Protein AF-A0A834FAN6-F1 (afdb_monomer)

Radius of gyration: 40.14 Å; Cα contacts (8 Å, |Δi|>4): 317; chains: 1; bounding box: 90×110×76 Å

Foldseek 3Di:
DQDPPKDFDDPVLLVQLQVFDQQHAQADDLPTGHGDDPLLSLFFFTWIADHHPFHPDAGWDQDPRTIFHGDNDRVPDPRGDDFQPQSDDQWTHDSSGTDHPCVRQPPVVLQVQQVVQFDQDNVSATDGHPQADDRRSPHGPDPPPVCPPCNVCVVVVVVVVVVVVVVVVVVVVVVVVVPDDDDDDDDDDDDDDDDDDDDDDDDDDDDDDDDDDDDDDDDDDDDDDDDDDDDDDDDDDDDDDDPVVVVVVPDDDDDDDD

Structure (mmCIF, N/CA/C/O backbone):
data_AF-A0A834FAN6-F1
#
_entry.id   AF-A0A834FAN6-F1
#
loop_
_atom_site.group_PDB
_atom_site.id
_atom_site.type_symbol
_atom_site.label_atom_id
_atom_site.label_alt_id
_atom_site.label_comp_id
_atom_site.label_asym_id
_atom_site.label_entity_id
_atom_site.label_seq_id
_atom_site.pdbx_PDB_ins_code
_atom_site.Cartn_x
_atom_site.Cartn_y
_atom_site.Cartn_z
_atom_site.occupancy
_atom_site.B_iso_or_equiv
_atom_site.auth_seq_id
_atom_site.auth_comp_id
_atom_site.auth_asym_id
_atom_site.auth_atom_id
_atom_site.pdbx_PDB_model_num
ATOM 1 N N . MET A 1 1 ? 6.195 10.658 -3.624 1.00 91.69 1 MET A N 1
ATOM 2 C CA . MET A 1 1 ? 7.438 10.278 -4.333 1.00 91.69 1 MET A CA 1
ATOM 3 C C . MET A 1 1 ? 7.809 11.227 -5.474 1.00 91.69 1 MET A C 1
ATOM 5 O O . MET A 1 1 ? 8.887 11.802 -5.415 1.00 91.69 1 MET A O 1
ATOM 9 N N . PHE A 1 2 ? 6.947 11.443 -6.475 1.00 95.69 2 PHE A N 1
ATOM 10 C CA . PHE A 1 2 ? 7.257 12.251 -7.674 1.00 95.69 2 PHE A CA 1
ATOM 11 C C . PHE A 1 2 ? 6.602 13.649 -7.709 1.00 95.69 2 PHE A C 1
ATOM 13 O O . PHE A 1 2 ? 6.472 14.237 -8.774 1.00 95.69 2 PHE A O 1
ATOM 20 N N . GLY A 1 3 ? 6.186 14.205 -6.568 1.00 95.25 3 GLY A N 1
ATOM 21 C CA . GLY A 1 3 ? 5.538 15.523 -6.522 1.00 95.25 3 GLY A CA 1
ATOM 22 C C . GLY A 1 3 ? 4.088 15.537 -7.025 1.00 95.25 3 GLY A C 1
ATOM 23 O O . GLY A 1 3 ? 3.472 14.488 -7.216 1.00 95.25 3 GLY A O 1
ATOM 24 N N . GLY A 1 4 ? 3.532 16.744 -7.171 1.00 97.19 4 GLY A N 1
ATOM 25 C CA . GLY A 1 4 ? 2.152 16.952 -7.618 1.00 97.19 4 GLY A CA 1
ATOM 26 C C . GLY A 1 4 ? 1.924 16.472 -9.055 1.00 97.19 4 GLY A C 1
ATOM 27 O O . GLY A 1 4 ? 2.818 16.562 -9.891 1.00 97.19 4 GLY A O 1
ATOM 28 N N . GLY A 1 5 ? 0.732 15.938 -9.337 1.00 95.25 5 GLY A N 1
ATOM 29 C CA . GLY A 1 5 ? 0.375 15.393 -10.655 1.00 95.25 5 GLY A CA 1
ATOM 30 C C . GLY A 1 5 ? 0.922 13.989 -10.948 1.00 95.25 5 GLY A C 1
ATOM 31 O O . GLY A 1 5 ? 0.697 13.465 -12.037 1.00 95.25 5 GLY A O 1
ATOM 32 N N . ALA A 1 6 ? 1.633 13.371 -10.001 1.00 96.00 6 ALA A N 1
ATOM 33 C CA . ALA A 1 6 ? 1.971 11.956 -10.071 1.00 96.00 6 ALA A CA 1
ATOM 34 C C . ALA A 1 6 ? 0.754 11.096 -9.706 1.00 96.00 6 ALA A C 1
ATOM 36 O O . ALA A 1 6 ? 0.041 11.400 -8.749 1.00 96.00 6 ALA A O 1
ATOM 37 N N . LYS A 1 7 ? 0.559 9.998 -10.433 1.00 96.38 7 LYS A N 1
ATOM 38 C CA . LYS A 1 7 ? -0.469 8.987 -10.160 1.00 96.38 7 LYS A CA 1
ATOM 39 C C . LYS A 1 7 ? 0.140 7.588 -10.165 1.00 96.38 7 LYS A C 1
ATOM 41 O O . LYS A 1 7 ? 1.281 7.403 -10.595 1.00 96.38 7 LYS A O 1
ATOM 46 N N . GLU A 1 8 ? -0.619 6.626 -9.653 1.00 96.44 8 GLU A N 1
ATOM 47 C CA . GLU A 1 8 ? -0.294 5.206 -9.779 1.00 96.44 8 GLU A CA 1
ATOM 48 C C . GLU A 1 8 ? -0.079 4.856 -11.257 1.00 96.44 8 GLU A C 1
ATOM 50 O O . GLU A 1 8 ? -0.826 5.318 -12.122 1.00 96.44 8 GLU A O 1
ATOM 55 N N . ALA A 1 9 ? 0.971 4.089 -11.552 1.00 96.69 9 ALA A N 1
ATOM 56 C CA . ALA A 1 9 ? 1.197 3.596 -12.904 1.00 96.69 9 ALA A CA 1
ATOM 57 C C . ALA A 1 9 ? 0.204 2.479 -13.263 1.00 96.69 9 ALA A C 1
ATOM 59 O O . ALA A 1 9 ? -0.442 1.889 -12.399 1.00 96.69 9 ALA A O 1
ATOM 60 N N . ALA A 1 10 ? 0.133 2.131 -14.548 1.00 96.56 10 ALA A N 1
ATOM 61 C CA . ALA A 1 10 ? -0.649 0.985 -14.997 1.00 96.56 10 ALA A CA 1
ATOM 62 C C . ALA A 1 10 ? -0.278 -0.299 -14.229 1.00 96.56 10 ALA A C 1
ATOM 64 O O . ALA A 1 10 ? 0.901 -0.572 -13.986 1.00 96.56 10 ALA A O 1
ATOM 65 N N . SER A 1 11 ? -1.272 -1.141 -13.925 1.00 95.19 11 SER A N 1
ATOM 66 C CA . SER A 1 11 ? -1.074 -2.381 -13.157 1.00 95.19 11 SER A CA 1
ATOM 67 C C . SER A 1 11 ? -0.028 -3.318 -13.778 1.00 95.19 11 SER A C 1
ATOM 69 O O . SER A 1 11 ? 0.640 -4.063 -13.066 1.00 95.19 11 SER A O 1
ATOM 71 N N . SER A 1 12 ? 0.186 -3.241 -15.098 1.00 96.62 12 SER A N 1
ATOM 72 C CA . SER A 1 12 ? 1.230 -3.990 -15.805 1.00 96.62 12 SER A CA 1
ATOM 73 C C . SER A 1 12 ? 2.648 -3.681 -15.318 1.00 96.62 12 SER A C 1
ATOM 75 O O . SER A 1 12 ? 3.507 -4.557 -15.398 1.00 96.62 12 SER A O 1
ATOM 77 N N . CYS A 1 13 ? 2.903 -2.479 -14.790 1.00 98.06 13 CYS A N 1
ATOM 78 C CA . CYS A 1 13 ? 4.199 -2.106 -14.223 1.00 98.06 13 CYS A CA 1
ATOM 79 C C . CYS A 1 13 ? 4.577 -2.982 -13.028 1.00 98.06 13 CYS A C 1
ATOM 81 O O . CYS A 1 13 ? 5.737 -3.354 -12.870 1.00 98.06 13 CYS A O 1
ATOM 83 N N . TYR A 1 14 ? 3.596 -3.391 -12.227 1.00 98.25 14 TYR A N 1
ATOM 84 C CA . TYR A 1 14 ? 3.844 -4.218 -11.053 1.00 98.25 14 TYR A CA 1
ATOM 85 C C . TYR A 1 14 ? 4.336 -5.625 -11.410 1.00 98.25 14 TYR A C 1
ATOM 87 O O . TYR A 1 14 ? 4.983 -6.257 -10.582 1.00 98.25 14 TYR A O 1
ATOM 95 N N . ASN A 1 15 ? 4.167 -6.099 -12.651 1.00 98.00 15 ASN A N 1
ATOM 96 C CA . ASN A 1 15 ? 4.753 -7.374 -13.084 1.00 98.00 15 ASN A CA 1
ATOM 97 C C . ASN A 1 15 ? 6.288 -7.387 -12.984 1.00 98.00 15 ASN A C 1
ATOM 99 O O . ASN A 1 15 ? 6.876 -8.453 -12.791 1.00 98.00 15 ASN A O 1
ATOM 103 N N . PHE A 1 16 ? 6.951 -6.226 -13.047 1.00 98.06 16 PHE A N 1
ATOM 104 C CA . PHE A 1 16 ? 8.397 -6.130 -12.824 1.00 98.06 16 PHE A CA 1
ATOM 105 C C . PHE A 1 16 ? 8.810 -6.539 -11.405 1.00 98.06 16 PHE A C 1
ATOM 107 O O . PHE A 1 16 ? 9.948 -6.954 -11.204 1.00 98.06 16 PHE A O 1
ATOM 114 N N . ASN A 1 17 ? 7.894 -6.533 -10.433 1.00 98.50 17 ASN A N 1
ATOM 115 C CA . ASN A 1 17 ? 8.184 -6.988 -9.076 1.00 98.50 17 ASN A CA 1
ATOM 116 C C . ASN A 1 17 ? 8.509 -8.490 -8.973 1.00 98.50 17 ASN A C 1
ATOM 118 O O . ASN A 1 17 ? 9.094 -8.926 -7.981 1.00 98.50 17 ASN A O 1
ATOM 122 N N . THR A 1 18 ? 8.211 -9.277 -10.010 1.00 98.38 18 THR A N 1
ATOM 123 C CA . THR A 1 18 ? 8.621 -10.690 -10.115 1.00 98.38 18 THR A CA 1
ATOM 124 C C . THR A 1 18 ? 10.090 -10.874 -10.511 1.00 98.38 18 THR A C 1
ATOM 126 O O . THR A 1 18 ? 10.598 -11.991 -10.457 1.00 98.38 18 THR A O 1
ATOM 129 N N . LYS A 1 19 ? 10.796 -9.803 -10.911 1.00 97.12 19 LYS A N 1
ATOM 130 C CA . LYS A 1 19 ? 12.176 -9.890 -11.415 1.00 97.12 19 LYS A CA 1
ATOM 131 C C . LYS A 1 19 ? 13.206 -10.138 -10.319 1.00 97.12 19 LYS A C 1
ATOM 133 O O . LYS A 1 19 ? 14.156 -10.871 -10.564 1.00 97.12 19 LYS A O 1
ATOM 138 N N . GLY A 1 20 ? 13.017 -9.559 -9.131 1.00 96.50 20 GLY A N 1
ATOM 139 C CA . GLY A 1 20 ? 13.997 -9.663 -8.049 1.00 96.50 20 GLY A CA 1
ATOM 140 C C . GLY A 1 20 ? 15.260 -8.859 -8.349 1.00 96.50 20 GLY A C 1
ATOM 141 O O . GLY A 1 20 ? 16.367 -9.366 -8.209 1.00 96.50 20 GLY A O 1
ATOM 142 N N . ASP A 1 21 ? 15.088 -7.610 -8.776 1.00 95.25 21 ASP A N 1
ATOM 143 C CA . ASP A 1 21 ? 16.175 -6.681 -9.102 1.00 95.25 21 ASP A CA 1
ATOM 144 C C . ASP A 1 21 ? 15.909 -5.312 -8.459 1.00 95.25 21 ASP A C 1
ATOM 146 O O . ASP A 1 21 ? 14.811 -5.076 -7.967 1.00 95.25 21 ASP A O 1
ATOM 150 N N . TYR A 1 22 ? 16.861 -4.379 -8.469 1.00 93.88 22 TYR A N 1
ATOM 151 C CA . TYR A 1 22 ? 16.800 -3.104 -7.738 1.00 93.88 22 TYR A CA 1
ATOM 152 C C . TYR A 1 22 ? 15.567 -2.232 -8.035 1.00 93.88 22 TYR A C 1
ATOM 154 O O . TYR A 1 22 ? 15.190 -1.375 -7.224 1.00 93.88 22 TYR A O 1
ATOM 162 N N . TYR A 1 23 ? 14.927 -2.460 -9.181 1.00 94.69 23 TYR A N 1
ATOM 163 C CA . TYR A 1 23 ? 13.728 -1.770 -9.638 1.00 94.69 23 TYR A CA 1
ATOM 164 C C . TYR A 1 23 ? 12.435 -2.576 -9.499 1.00 94.69 23 TYR A C 1
ATOM 166 O O . TYR A 1 23 ? 11.389 -2.025 -9.824 1.00 94.69 23 TYR A O 1
ATOM 174 N N . GLY A 1 24 ? 12.473 -3.827 -9.031 1.00 97.31 24 GLY A N 1
ATOM 175 C CA . GLY A 1 24 ? 11.295 -4.686 -8.884 1.00 97.31 24 GLY A CA 1
ATOM 176 C C . GLY A 1 24 ? 11.540 -5.879 -7.956 1.00 97.31 24 GLY A C 1
ATOM 177 O O . GLY A 1 24 ? 12.221 -6.835 -8.328 1.00 97.31 24 GLY A O 1
ATOM 178 N N . PHE A 1 25 ? 10.972 -5.830 -6.750 1.00 97.94 25 PHE A N 1
ATOM 179 C CA . PHE A 1 25 ? 11.116 -6.846 -5.701 1.00 97.94 25 PHE A CA 1
ATOM 180 C C . PHE A 1 25 ? 10.046 -6.686 -4.609 1.00 97.94 25 PHE A C 1
ATOM 182 O O . PHE A 1 25 ? 9.419 -5.632 -4.519 1.00 97.94 25 PHE A O 1
ATOM 189 N N . CYS A 1 26 ? 9.886 -7.702 -3.752 1.00 97.75 26 CYS A N 1
ATOM 190 C CA . CYS A 1 26 ? 9.044 -7.633 -2.546 1.00 97.75 26 CYS A CA 1
ATOM 191 C C . CYS A 1 26 ? 9.856 -7.461 -1.267 1.00 97.75 26 CYS A C 1
ATOM 193 O O . CYS A 1 26 ? 9.439 -6.764 -0.358 1.00 97.75 26 CYS A O 1
ATOM 195 N N . LYS A 1 27 ? 11.013 -8.118 -1.153 1.00 95.88 27 LYS A N 1
ATOM 196 C CA . LYS A 1 27 ? 11.852 -8.012 0.048 1.00 95.88 27 LYS A CA 1
ATOM 197 C C . LYS A 1 27 ? 13.282 -7.726 -0.364 1.00 95.88 27 LYS A C 1
ATOM 199 O O . LYS A 1 27 ? 13.750 -8.237 -1.377 1.00 95.88 27 LYS A O 1
ATOM 204 N N . ARG A 1 28 ? 13.989 -6.925 0.425 1.00 94.56 28 ARG A N 1
ATOM 205 C CA . ARG A 1 28 ? 15.389 -6.591 0.174 1.00 94.56 28 ARG A CA 1
ATOM 206 C C . ARG A 1 28 ? 16.215 -6.806 1.426 1.00 94.56 28 ARG A C 1
ATOM 208 O O . ARG A 1 28 ? 15.860 -6.335 2.502 1.00 94.56 28 ARG A O 1
ATOM 215 N N . THR A 1 29 ? 17.318 -7.521 1.267 1.00 92.94 29 THR A N 1
ATOM 216 C CA . THR A 1 29 ? 18.361 -7.657 2.286 1.00 92.94 29 THR A CA 1
ATOM 217 C C . THR A 1 29 ? 19.531 -6.736 1.936 1.00 92.94 29 THR A C 1
ATOM 219 O O . THR A 1 29 ? 19.511 -6.039 0.920 1.00 92.94 29 THR A O 1
ATOM 222 N N . SER A 1 30 ? 20.589 -6.742 2.746 1.00 93.00 30 SER A N 1
ATOM 223 C CA . SER A 1 30 ? 21.816 -6.000 2.434 1.00 93.00 30 SER A CA 1
ATOM 224 C C . SER A 1 30 ? 22.473 -6.421 1.112 1.00 93.00 30 SER A C 1
ATOM 226 O O . SER A 1 30 ? 23.201 -5.626 0.524 1.00 93.00 30 SER A O 1
ATOM 228 N N . THR A 1 31 ? 22.224 -7.646 0.640 1.00 92.19 31 THR A N 1
ATOM 229 C CA . THR A 1 31 ? 22.924 -8.250 -0.505 1.00 92.19 31 THR A CA 1
ATOM 230 C C . THR A 1 31 ? 22.004 -8.737 -1.619 1.00 92.19 31 THR A C 1
ATOM 232 O O . THR A 1 31 ? 22.496 -9.153 -2.665 1.00 92.19 31 THR A O 1
ATOM 235 N N . SER A 1 32 ? 20.685 -8.755 -1.421 1.00 95.50 32 SER A N 1
ATOM 236 C CA . SER A 1 32 ? 19.781 -9.423 -2.360 1.00 95.50 32 SER A CA 1
ATOM 237 C C . SER A 1 32 ? 18.423 -8.748 -2.475 1.00 95.50 32 SER A C 1
ATOM 239 O O . SER A 1 32 ? 17.878 -8.220 -1.503 1.00 95.50 32 SER A O 1
ATOM 241 N N . TYR A 1 33 ? 17.859 -8.849 -3.676 1.00 97.19 33 TYR A N 1
ATOM 242 C CA . TYR A 1 33 ? 16.483 -8.494 -3.996 1.00 97.19 33 TYR A CA 1
ATOM 243 C C . TYR A 1 33 ? 15.683 -9.784 -4.158 1.00 97.19 33 TYR A C 1
ATOM 245 O O . TYR A 1 33 ? 16.015 -10.644 -4.968 1.00 97.19 33 TYR A O 1
ATOM 253 N N . ILE A 1 34 ? 14.649 -9.947 -3.343 1.00 97.75 34 ILE A N 1
ATOM 254 C CA . ILE A 1 34 ? 13.798 -11.132 -3.337 1.00 97.75 34 ILE A CA 1
ATOM 255 C C . ILE A 1 34 ? 12.568 -10.817 -4.196 1.00 97.75 34 ILE A C 1
ATOM 257 O O . ILE A 1 34 ? 11.820 -9.891 -3.850 1.00 97.75 34 ILE A O 1
ATOM 261 N N . PRO A 1 35 ? 12.344 -11.556 -5.297 1.00 98.44 35 PRO A N 1
ATOM 262 C CA . PRO A 1 35 ? 11.202 -11.332 -6.171 1.00 98.44 35 PRO A CA 1
ATOM 263 C C . PRO A 1 35 ? 9.884 -11.583 -5.437 1.00 98.44 35 PRO A C 1
ATOM 265 O O . PRO A 1 35 ? 9.805 -12.396 -4.512 1.00 98.44 35 PRO A O 1
ATOM 268 N N . CYS A 1 36 ? 8.840 -10.888 -5.871 1.00 98.62 36 CYS A N 1
ATOM 269 C CA . CYS A 1 36 ? 7.481 -11.160 -5.428 1.00 98.62 36 CYS A CA 1
ATOM 270 C C . CYS A 1 36 ? 6.962 -12.481 -5.997 1.00 98.62 36 CYS A C 1
ATOM 272 O O . CYS A 1 36 ? 7.301 -12.864 -7.118 1.00 98.62 36 CYS A O 1
ATOM 274 N N . GLN A 1 37 ? 6.065 -13.132 -5.254 1.00 98.19 37 GLN A N 1
ATOM 275 C CA . GLN A 1 37 ? 5.144 -14.095 -5.854 1.00 98.19 37 GLN A CA 1
ATOM 276 C C . GLN A 1 37 ? 4.094 -13.347 -6.679 1.00 98.19 37 GLN A C 1
ATOM 278 O O . GLN A 1 37 ? 3.850 -12.161 -6.458 1.00 98.19 37 GLN A O 1
ATOM 283 N N . GLN A 1 38 ? 3.433 -14.046 -7.602 1.00 97.75 38 GLN A N 1
ATOM 284 C CA . GLN A 1 38 ? 2.475 -13.418 -8.517 1.00 97.75 38 GLN A CA 1
ATOM 285 C C . GLN A 1 38 ? 1.330 -12.693 -7.788 1.00 97.75 38 GLN A C 1
ATOM 287 O O . GLN A 1 38 ? 0.909 -11.624 -8.214 1.00 97.75 38 GLN A O 1
ATOM 292 N N . GLN A 1 39 ? 0.851 -13.244 -6.674 1.00 97.44 39 GLN A N 1
ATOM 293 C CA . GLN A 1 39 ? -0.203 -12.637 -5.851 1.00 97.44 39 GLN A CA 1
ATOM 294 C C . GLN A 1 39 ? 0.254 -11.389 -5.072 1.00 97.44 39 GLN A C 1
ATOM 296 O O . GLN A 1 39 ? -0.579 -10.588 -4.664 1.00 97.44 39 GLN A O 1
ATOM 301 N N . ASP A 1 40 ? 1.565 -11.202 -4.896 1.00 98.44 40 ASP A N 1
ATOM 302 C CA . ASP A 1 40 ? 2.154 -10.151 -4.057 1.00 98.44 40 ASP A CA 1
ATOM 303 C C . ASP A 1 40 ? 2.706 -8.977 -4.877 1.00 98.44 40 ASP A C 1
ATOM 305 O O . ASP A 1 40 ? 3.234 -8.020 -4.313 1.00 98.44 40 ASP A O 1
ATOM 309 N N . ILE A 1 41 ? 2.595 -9.017 -6.211 1.00 98.44 41 ILE A N 1
ATOM 310 C CA . ILE A 1 41 ? 3.220 -8.023 -7.097 1.00 98.44 41 ILE A CA 1
ATOM 311 C C . ILE A 1 41 ? 2.776 -6.587 -6.805 1.00 98.44 41 ILE A C 1
ATOM 313 O O . ILE A 1 41 ? 3.556 -5.665 -7.019 1.00 98.44 41 ILE A O 1
ATOM 317 N N . LEU A 1 42 ? 1.566 -6.391 -6.276 1.00 98.25 42 LEU A N 1
ATOM 318 C CA . LEU A 1 42 ? 1.031 -5.078 -5.900 1.00 98.25 42 LEU A CA 1
ATOM 319 C C . LEU A 1 42 ? 1.566 -4.562 -4.553 1.00 98.25 42 LEU A C 1
ATOM 321 O O . LEU A 1 42 ? 1.273 -3.432 -4.187 1.00 98.25 42 LEU A O 1
ATOM 325 N N . CYS A 1 43 ? 2.357 -5.357 -3.828 1.00 98.38 43 CYS A N 1
ATOM 326 C CA . CYS A 1 43 ? 2.945 -5.016 -2.527 1.00 98.38 43 CYS A CA 1
ATOM 327 C C . CYS A 1 43 ? 4.480 -4.899 -2.553 1.00 98.38 43 CYS A C 1
ATOM 329 O O . CYS A 1 43 ? 5.116 -4.758 -1.503 1.00 98.38 43 CYS A O 1
ATOM 331 N N . GLY A 1 44 ? 5.076 -4.971 -3.749 1.00 97.75 44 GLY A N 1
ATOM 332 C CA . GLY A 1 44 ? 6.509 -4.802 -3.981 1.00 97.75 44 GLY A CA 1
ATOM 333 C C . GLY A 1 44 ? 6.919 -3.342 -4.193 1.00 97.75 44 GLY A C 1
ATOM 334 O O . GLY A 1 44 ? 6.539 -2.453 -3.429 1.00 97.75 44 GLY A O 1
ATOM 335 N N . LYS A 1 45 ? 7.701 -3.069 -5.245 1.00 97.50 45 LYS A N 1
ATOM 336 C CA . LYS A 1 45 ? 8.044 -1.701 -5.657 1.00 97.50 45 LYS A CA 1
ATOM 337 C C . LYS A 1 45 ? 6.828 -0.949 -6.169 1.00 97.50 45 LYS A C 1
ATOM 339 O O . LYS A 1 45 ? 6.001 -1.497 -6.899 1.00 97.50 45 LYS A O 1
ATOM 344 N N . LEU A 1 46 ? 6.773 0.323 -5.787 1.00 97.56 46 LEU A N 1
ATOM 345 C CA . LEU A 1 46 ? 5.776 1.278 -6.232 1.00 97.56 46 LEU A CA 1
ATOM 346 C C . LEU A 1 46 ? 6.198 1.881 -7.576 1.00 97.56 46 LEU A C 1
ATOM 348 O O . LEU A 1 46 ? 7.321 2.376 -7.722 1.00 97.56 46 LEU A O 1
ATOM 352 N N . TYR A 1 47 ? 5.264 1.896 -8.524 1.00 97.75 47 TYR A N 1
ATOM 353 C CA . TYR A 1 47 ? 5.436 2.538 -9.822 1.00 97.75 47 TYR A CA 1
ATOM 354 C C . TYR A 1 47 ? 4.475 3.712 -9.963 1.00 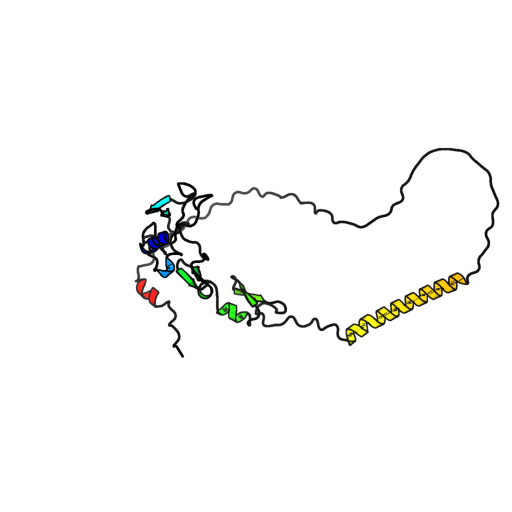97.75 47 TYR A C 1
ATOM 356 O O . TYR A 1 47 ? 3.319 3.653 -9.544 1.00 97.75 47 TYR A O 1
ATOM 364 N N . CYS A 1 48 ? 4.954 4.788 -10.572 1.00 96.31 48 CYS A N 1
ATOM 365 C CA . CYS A 1 48 ? 4.161 5.979 -10.831 1.00 96.31 48 CYS A CA 1
ATOM 366 C C . CYS A 1 48 ? 4.282 6.412 -12.291 1.00 96.31 48 CYS A C 1
ATOM 368 O O . CYS A 1 48 ? 5.250 6.094 -12.983 1.00 96.31 48 CYS A O 1
ATOM 370 N N . GLU A 1 49 ? 3.319 7.209 -12.727 1.00 94.69 49 GLU A N 1
ATOM 371 C CA . GLU A 1 49 ? 3.361 7.951 -13.982 1.00 94.69 49 GLU A CA 1
ATOM 372 C C . GLU A 1 49 ? 3.028 9.430 -13.735 1.00 94.69 49 GLU A C 1
ATOM 374 O O . GLU A 1 49 ? 2.472 9.801 -12.696 1.00 94.69 49 GLU A O 1
ATOM 379 N N . GLY A 1 50 ? 3.417 10.297 -14.671 1.00 93.44 50 GLY A N 1
ATOM 380 C CA . GLY A 1 50 ? 3.304 11.746 -14.497 1.00 93.44 50 GLY A CA 1
ATOM 381 C C . GLY A 1 50 ? 4.236 12.311 -13.414 1.00 93.44 50 GLY A C 1
ATOM 382 O O . GLY A 1 50 ? 5.297 11.743 -13.111 1.00 93.44 50 GLY A O 1
ATOM 383 N N . GLY A 1 51 ? 3.839 13.460 -12.861 1.00 94.88 51 GLY A N 1
ATOM 384 C CA . GLY A 1 51 ? 4.597 14.223 -11.866 1.00 94.88 51 GLY A CA 1
ATOM 385 C C . GLY A 1 51 ? 5.943 14.764 -12.362 1.00 94.88 51 GLY A C 1
ATOM 386 O O . GLY A 1 51 ? 6.179 14.927 -13.559 1.00 94.88 51 GLY A O 1
ATOM 387 N N . ASN A 1 52 ? 6.848 15.020 -11.419 1.00 95.38 52 ASN A N 1
ATOM 388 C CA . ASN A 1 52 ? 8.205 15.504 -11.662 1.00 95.38 52 ASN A CA 1
ATOM 389 C C . ASN A 1 52 ? 9.030 14.496 -12.475 1.00 95.38 52 ASN A C 1
ATOM 391 O O . ASN A 1 52 ? 8.884 13.282 -12.312 1.00 95.38 52 ASN A O 1
ATOM 395 N N . ALA A 1 53 ? 9.966 14.987 -13.294 1.00 93.50 53 ALA A N 1
ATOM 396 C CA . ALA A 1 53 ? 10.882 14.135 -14.059 1.00 93.50 53 ALA A CA 1
ATOM 397 C C . ALA A 1 53 ? 11.694 13.188 -13.151 1.00 93.50 53 ALA A C 1
ATOM 399 O O . ALA A 1 53 ? 11.784 11.995 -13.430 1.00 93.50 53 ALA A O 1
ATOM 400 N N . ASN A 1 54 ? 12.196 13.704 -12.025 1.00 95.19 54 ASN A N 1
ATOM 401 C CA . ASN A 1 54 ? 12.945 12.957 -11.012 1.00 95.19 54 ASN A CA 1
ATOM 402 C C . ASN A 1 54 ? 12.134 12.813 -9.712 1.00 95.19 54 ASN A C 1
ATOM 404 O O . ASN A 1 54 ? 11.308 13.681 -9.414 1.00 95.19 54 ASN A O 1
ATOM 408 N N . PRO A 1 55 ? 12.349 11.745 -8.919 1.00 95.38 55 PRO A N 1
ATOM 409 C CA . PRO A 1 55 ? 11.700 11.611 -7.622 1.00 95.38 55 PRO A CA 1
ATOM 410 C C . PRO A 1 55 ? 12.266 12.632 -6.625 1.00 95.38 55 PRO A C 1
ATOM 412 O O . PRO A 1 55 ? 13.444 12.978 -6.672 1.00 95.38 55 PRO A O 1
ATOM 415 N N . ASN A 1 56 ? 11.441 13.067 -5.673 1.00 95.12 56 ASN A N 1
ATOM 416 C CA . ASN A 1 56 ? 11.865 13.975 -4.600 1.00 95.12 56 ASN A CA 1
ATOM 417 C C . ASN A 1 56 ? 12.844 13.301 -3.619 1.00 95.12 56 ASN A C 1
ATOM 419 O O . ASN A 1 56 ? 13.570 13.978 -2.899 1.00 95.12 56 ASN A O 1
ATOM 423 N N . TYR A 1 57 ? 12.833 11.967 -3.566 1.00 92.50 57 TYR A N 1
ATOM 424 C CA . TYR A 1 57 ? 13.706 11.143 -2.736 1.00 92.50 57 TYR A CA 1
ATOM 425 C C . TYR A 1 57 ? 14.047 9.822 -3.442 1.00 92.50 57 TYR A C 1
ATOM 427 O O . TYR A 1 57 ? 13.209 9.223 -4.123 1.00 92.50 57 TYR A O 1
ATOM 435 N N . GLY A 1 58 ? 15.286 9.362 -3.259 1.00 93.69 58 GLY A N 1
ATOM 436 C CA . GLY A 1 58 ? 15.858 8.237 -4.004 1.00 93.69 58 GLY A CA 1
ATOM 437 C C . GLY A 1 58 ? 16.340 8.639 -5.403 1.00 93.69 58 GLY A C 1
ATOM 438 O O . GLY A 1 58 ? 16.534 9.818 -5.692 1.00 93.69 58 GLY A O 1
ATOM 439 N N . ARG A 1 59 ? 16.595 7.652 -6.263 1.00 95.56 59 ARG A N 1
ATOM 440 C CA . ARG A 1 59 ? 17.095 7.830 -7.636 1.00 95.56 59 ARG A CA 1
ATOM 441 C C . ARG A 1 59 ? 16.064 7.331 -8.635 1.00 95.56 59 ARG A C 1
ATOM 443 O O . ARG A 1 59 ? 15.442 6.298 -8.404 1.00 95.56 59 ARG A O 1
ATOM 450 N N . LEU A 1 60 ? 15.898 8.051 -9.742 1.00 96.25 60 LEU A N 1
ATOM 451 C CA . LEU A 1 60 ? 14.983 7.649 -10.805 1.00 96.25 60 LEU A CA 1
ATOM 452 C C . LEU A 1 60 ? 15.400 6.295 -11.389 1.00 96.25 60 LEU A C 1
ATOM 454 O O . LEU A 1 60 ? 16.563 6.094 -11.737 1.00 96.25 60 LEU A O 1
ATOM 458 N N . VAL A 1 61 ? 14.422 5.413 -11.570 1.00 95.12 61 VAL A N 1
ATOM 459 C CA . VAL A 1 61 ? 14.523 4.276 -12.480 1.00 95.12 61 VAL A CA 1
ATOM 460 C C . VAL A 1 61 ? 13.331 4.316 -13.416 1.00 95.12 61 VAL A C 1
ATOM 462 O O . VAL A 1 61 ? 12.198 4.473 -12.967 1.00 95.12 61 VAL A O 1
ATOM 465 N N . THR A 1 62 ? 13.587 4.173 -14.711 1.00 95.31 62 THR A N 1
ATOM 466 C CA . THR A 1 62 ? 12.535 4.050 -15.721 1.00 95.31 62 THR A CA 1
ATOM 467 C C . THR A 1 62 ? 12.730 2.726 -16.437 1.00 95.31 62 THR A C 1
ATOM 469 O O . THR A 1 62 ? 13.791 2.492 -17.011 1.00 95.31 62 THR A O 1
ATOM 472 N N . VAL A 1 63 ? 11.728 1.851 -16.369 1.00 93.00 63 VAL A N 1
ATOM 473 C CA . VAL A 1 63 ? 11.716 0.566 -17.080 1.00 93.00 63 VAL A CA 1
ATOM 474 C C . VAL A 1 63 ? 10.492 0.558 -17.979 1.00 93.00 63 VAL A C 1
ATOM 476 O O . VAL A 1 63 ? 9.365 0.615 -17.489 1.00 93.00 63 VAL A O 1
ATOM 479 N N . SER A 1 64 ? 10.707 0.529 -19.297 1.00 90.62 64 SER A N 1
ATOM 480 C CA . SER A 1 64 ? 9.653 0.836 -20.272 1.00 90.62 64 SER A CA 1
ATOM 481 C C . SER A 1 64 ? 9.033 2.215 -19.970 1.00 90.62 64 SER A C 1
ATOM 483 O O . SER A 1 64 ? 9.746 3.213 -19.919 1.00 90.62 64 SER A O 1
ATOM 485 N N . ASN A 1 65 ? 7.729 2.279 -19.713 1.00 89.12 65 ASN A N 1
ATOM 486 C CA . ASN A 1 65 ? 6.974 3.468 -19.323 1.00 89.12 65 ASN A CA 1
ATOM 487 C C . ASN A 1 65 ? 6.732 3.582 -17.801 1.00 89.12 65 ASN A C 1
ATOM 489 O O . ASN A 1 65 ? 5.999 4.467 -17.364 1.00 89.12 65 ASN A O 1
ATOM 493 N N . CYS A 1 66 ? 7.330 2.709 -16.987 1.00 94.62 66 CYS A N 1
ATOM 494 C CA . CYS A 1 66 ? 7.104 2.639 -15.544 1.00 94.62 66 CYS A CA 1
ATOM 495 C C . CYS A 1 66 ? 8.211 3.375 -14.780 1.00 94.62 66 CYS A C 1
ATOM 497 O O . CYS A 1 66 ? 9.377 2.968 -14.830 1.00 94.62 66 CYS A O 1
ATOM 499 N N . LYS A 1 67 ? 7.860 4.435 -14.038 1.00 96.06 67 LYS A N 1
ATOM 500 C CA . LYS A 1 67 ? 8.814 5.164 -13.187 1.00 96.06 67 LYS A CA 1
ATOM 501 C C . LYS A 1 67 ? 8.790 4.607 -11.769 1.00 96.06 67 LYS A C 1
ATOM 503 O O . LYS A 1 67 ? 7.732 4.532 -11.152 1.00 96.06 67 LYS A O 1
ATOM 508 N N . ALA A 1 68 ? 9.958 4.292 -11.228 1.00 96.81 68 ALA A N 1
ATOM 509 C CA . ALA A 1 68 ? 10.157 3.875 -9.844 1.00 96.81 68 ALA A CA 1
ATOM 510 C C . ALA A 1 68 ? 11.296 4.671 -9.193 1.00 96.81 68 ALA A C 1
ATOM 512 O O . ALA A 1 68 ? 12.046 5.391 -9.861 1.00 96.81 68 ALA A O 1
ATOM 513 N N . SER A 1 69 ? 11.421 4.537 -7.873 1.00 95.69 69 SER A N 1
ATOM 514 C CA . SER A 1 69 ? 12.543 5.083 -7.109 1.00 95.69 69 SER A CA 1
ATOM 515 C C . SER A 1 69 ? 13.424 3.963 -6.557 1.00 95.69 69 SER A C 1
ATOM 517 O O . SER A 1 69 ? 12.946 2.963 -6.008 1.00 95.69 69 SER A O 1
ATOM 519 N N . PHE A 1 70 ? 14.732 4.142 -6.702 1.00 93.25 70 PHE A N 1
ATOM 520 C CA . PHE A 1 70 ? 15.758 3.276 -6.145 1.00 93.25 70 PHE A CA 1
ATOM 521 C C . PHE A 1 70 ? 16.508 3.964 -5.001 1.00 93.25 70 PHE A C 1
ATOM 523 O O . PHE A 1 70 ? 16.895 5.129 -5.096 1.00 93.25 70 PHE A O 1
ATOM 530 N N . PHE A 1 71 ? 16.784 3.205 -3.943 1.00 94.19 71 PHE A N 1
ATOM 531 C CA . PHE A 1 71 ? 17.533 3.660 -2.777 1.00 94.19 71 PHE A CA 1
ATOM 532 C C . PHE A 1 71 ? 18.795 2.820 -2.599 1.00 94.19 71 PHE A C 1
ATOM 534 O O . PHE A 1 71 ? 18.737 1.597 -2.624 1.00 94.19 71 PHE A O 1
ATOM 541 N N . GLY A 1 72 ? 19.949 3.454 -2.392 1.00 90.94 72 GLY A N 1
ATOM 542 C CA . GLY A 1 72 ? 21.187 2.715 -2.112 1.00 90.94 72 GLY A CA 1
ATOM 543 C C . GLY A 1 72 ? 21.142 2.002 -0.757 1.00 90.94 72 GLY A C 1
ATOM 544 O O . GLY A 1 72 ? 21.515 0.837 -0.661 1.00 90.94 72 GLY A O 1
ATOM 545 N N . ASP A 1 73 ? 20.615 2.684 0.261 1.00 92.38 73 ASP A N 1
ATOM 546 C CA . ASP A 1 73 ? 20.432 2.153 1.612 1.00 92.38 73 ASP A CA 1
ATOM 547 C C . ASP A 1 73 ? 19.130 1.344 1.704 1.00 92.38 73 ASP A C 1
ATOM 549 O O . ASP A 1 73 ? 18.032 1.895 1.614 1.00 92.38 73 ASP A O 1
ATOM 553 N N . TYR A 1 74 ? 19.257 0.029 1.887 1.00 88.44 74 TYR A N 1
ATOM 554 C CA . TYR A 1 74 ? 18.121 -0.888 1.989 1.00 88.44 74 TYR A CA 1
ATOM 555 C C . TYR A 1 74 ? 17.277 -0.668 3.255 1.00 88.44 74 TYR A C 1
ATOM 557 O O . TYR A 1 74 ? 16.124 -1.085 3.285 1.00 88.44 74 TYR A O 1
ATOM 565 N N . THR A 1 75 ? 17.816 0.000 4.282 1.00 91.06 75 THR A N 1
ATOM 566 C CA . THR A 1 75 ? 17.082 0.301 5.524 1.00 91.06 75 THR A CA 1
ATOM 567 C C . THR A 1 75 ? 16.199 1.545 5.415 1.00 91.06 75 THR A C 1
ATOM 569 O O . THR A 1 75 ? 15.396 1.814 6.306 1.00 91.06 75 THR A O 1
ATOM 572 N N . LYS A 1 76 ? 16.329 2.305 4.319 1.00 91.56 76 LYS A N 1
ATOM 573 C CA . LYS A 1 76 ? 15.617 3.567 4.065 1.00 91.56 76 LYS A CA 1
ATOM 574 C C . LYS A 1 76 ? 14.989 3.591 2.668 1.00 91.56 76 LYS A C 1
ATOM 576 O O . LYS A 1 76 ? 15.003 4.618 1.992 1.00 91.56 76 LYS A O 1
ATOM 581 N N . ASP A 1 77 ? 14.485 2.446 2.208 1.00 91.81 77 ASP A N 1
ATOM 582 C CA . ASP A 1 77 ? 13.819 2.334 0.908 1.00 91.81 77 ASP A CA 1
ATOM 583 C C . ASP A 1 77 ? 12.341 2.737 1.019 1.00 91.81 77 ASP A C 1
ATOM 585 O O . ASP A 1 77 ? 11.491 1.938 1.409 1.00 91.81 77 ASP A O 1
ATOM 589 N N . TYR A 1 78 ? 12.044 3.985 0.649 1.00 93.44 78 TYR A N 1
ATOM 590 C CA . TYR A 1 78 ? 10.680 4.527 0.558 1.00 93.44 78 TYR A CA 1
ATOM 591 C C . TYR A 1 78 ? 10.062 4.344 -0.842 1.00 93.44 78 TYR A C 1
ATOM 593 O O . TYR A 1 78 ? 9.131 5.054 -1.213 1.00 93.44 78 TYR A O 1
ATOM 601 N N . GLY A 1 79 ? 10.636 3.462 -1.668 1.00 95.31 79 GLY A N 1
ATOM 602 C CA . GLY A 1 79 ? 10.169 3.155 -3.022 1.00 95.31 79 GLY A CA 1
ATOM 603 C C . GLY A 1 79 ? 9.300 1.898 -3.100 1.00 95.31 79 GLY A C 1
ATOM 604 O O . GLY A 1 79 ? 8.999 1.439 -4.203 1.00 95.31 79 GLY A O 1
ATOM 605 N N . GLN A 1 80 ? 8.950 1.305 -1.959 1.00 95.81 80 GLN A N 1
ATOM 606 C CA . GLN A 1 80 ? 8.027 0.174 -1.863 1.00 95.81 80 GLN A CA 1
ATOM 607 C C . GLN A 1 80 ? 6.602 0.657 -1.597 1.00 95.81 80 GLN A C 1
ATOM 609 O O . GLN A 1 80 ? 6.393 1.775 -1.135 1.00 95.81 80 GLN A O 1
ATOM 614 N N . VAL A 1 81 ? 5.628 -0.190 -1.908 1.00 97.56 81 VAL A N 1
ATOM 615 C CA . VAL A 1 81 ? 4.230 0.044 -1.550 1.00 97.56 81 VAL A CA 1
ATOM 616 C C . VAL A 1 81 ? 4.080 0.007 -0.029 1.00 97.56 81 VAL A C 1
ATOM 618 O O . VAL A 1 81 ? 4.604 -0.888 0.638 1.00 97.56 81 VAL A O 1
ATOM 621 N N . ASP A 1 82 ? 3.357 0.983 0.515 1.00 96.44 82 ASP A N 1
ATOM 622 C CA . ASP A 1 82 ? 3.179 1.120 1.957 1.00 96.44 82 ASP A CA 1
ATOM 623 C C . ASP A 1 82 ? 2.297 0.001 2.531 1.00 96.44 82 ASP A C 1
ATOM 625 O O . ASP A 1 82 ? 1.329 -0.459 1.913 1.00 96.44 82 ASP A O 1
ATOM 629 N N . THR A 1 83 ? 2.608 -0.418 3.760 1.00 95.50 83 THR A N 1
ATOM 630 C CA . THR A 1 83 ? 1.774 -1.372 4.506 1.00 95.50 83 THR A CA 1
ATOM 631 C C . THR A 1 83 ? 0.372 -0.794 4.726 1.00 95.50 83 THR A C 1
ATOM 633 O O . THR A 1 83 ? 0.221 0.368 5.088 1.00 95.50 83 THR A O 1
ATOM 636 N N . GLY A 1 84 ? -0.654 -1.616 4.511 1.00 95.62 84 GLY A N 1
ATOM 637 C CA . GLY A 1 84 ? -2.068 -1.242 4.541 1.00 95.62 84 GLY A CA 1
ATOM 638 C C . GLY A 1 84 ? -2.644 -0.802 3.199 1.00 95.62 84 GLY A C 1
ATOM 639 O O . GLY A 1 84 ? -3.862 -0.678 3.082 1.00 95.62 84 GLY A O 1
ATOM 640 N N . THR A 1 85 ? -1.813 -0.633 2.165 1.00 97.56 85 THR A N 1
ATOM 641 C CA . THR A 1 85 ? -2.301 -0.347 0.809 1.00 97.56 85 THR A CA 1
ATOM 642 C C . THR A 1 85 ? -3.182 -1.490 0.313 1.00 97.56 85 THR A C 1
ATOM 644 O O . THR A 1 85 ? -2.814 -2.660 0.419 1.00 97.56 85 THR A O 1
ATOM 647 N N . LYS A 1 86 ? -4.349 -1.163 -0.244 1.00 97.44 86 LYS A N 1
ATOM 648 C CA . LYS A 1 86 ? -5.255 -2.149 -0.838 1.00 97.44 86 LYS A CA 1
ATOM 649 C C . LYS A 1 86 ? -4.587 -2.811 -2.045 1.00 97.44 86 LYS A C 1
ATOM 651 O O . LYS A 1 86 ? -4.254 -2.131 -3.007 1.00 97.44 86 LYS A O 1
ATOM 656 N N . CYS A 1 87 ? -4.465 -4.133 -2.017 1.00 97.62 87 CYS A N 1
ATOM 657 C CA . CYS A 1 87 ? -3.918 -4.930 -3.125 1.00 97.62 87 CYS A CA 1
ATOM 658 C C . CYS A 1 87 ? -4.963 -5.860 -3.761 1.00 97.62 87 CYS A C 1
ATOM 660 O O . CYS A 1 87 ? -4.694 -6.529 -4.752 1.00 97.62 87 CYS A O 1
ATOM 662 N N . GLY A 1 88 ? -6.181 -5.893 -3.219 1.00 96.19 88 GLY A N 1
ATOM 663 C CA . GLY A 1 88 ? -7.298 -6.629 -3.797 1.00 96.19 88 GLY A CA 1
ATOM 664 C C . GLY A 1 88 ? -8.583 -6.429 -3.007 1.00 96.19 88 GLY A C 1
ATOM 665 O O . GLY A 1 88 ? -8.657 -5.596 -2.100 1.00 96.19 88 GLY A O 1
ATOM 666 N N . ASN A 1 89 ? -9.630 -7.170 -3.360 1.00 96.25 89 ASN A N 1
ATOM 667 C CA . ASN A 1 89 ? -10.884 -7.107 -2.617 1.00 96.25 89 ASN A CA 1
ATOM 668 C C . ASN A 1 89 ? -10.722 -7.781 -1.244 1.00 96.25 89 ASN A C 1
ATOM 670 O O . ASN A 1 89 ? -10.341 -8.945 -1.187 1.00 96.25 89 ASN A O 1
ATOM 674 N N . GLY A 1 90 ? -10.966 -7.044 -0.157 1.00 94.50 90 GLY A N 1
ATOM 675 C CA . GLY A 1 90 ? -10.725 -7.525 1.211 1.00 94.50 90 GLY A CA 1
ATOM 676 C C . GLY A 1 90 ? -9.251 -7.806 1.542 1.00 94.50 90 GLY A C 1
ATOM 677 O O . GLY A 1 90 ? -8.973 -8.492 2.522 1.00 94.50 90 GLY A O 1
ATOM 678 N N . MET A 1 91 ? -8.303 -7.311 0.734 1.00 97.25 91 MET A N 1
ATOM 679 C CA . MET A 1 91 ? -6.873 -7.598 0.886 1.00 97.25 91 MET A CA 1
ATOM 680 C C . MET A 1 91 ? -6.022 -6.333 0.928 1.00 97.25 91 MET A C 1
ATOM 682 O O . MET A 1 91 ? -6.284 -5.354 0.222 1.00 97.25 91 MET A O 1
ATOM 686 N N . VAL A 1 92 ? -4.963 -6.395 1.727 1.00 97.38 92 VAL A N 1
ATOM 687 C CA . VAL A 1 92 ? -4.021 -5.304 1.973 1.00 97.38 92 VAL A CA 1
ATOM 688 C C . VAL A 1 92 ? -2.582 -5.810 1.959 1.00 97.38 92 VAL A C 1
ATOM 690 O O . VAL A 1 92 ? -2.314 -6.983 2.232 1.00 97.38 92 VAL A O 1
ATOM 693 N N . CYS A 1 93 ? -1.649 -4.909 1.673 1.00 97.88 93 CYS A N 1
ATOM 694 C CA . CYS A 1 93 ? -0.226 -5.179 1.781 1.00 97.88 93 CYS A CA 1
ATOM 695 C C . CYS A 1 93 ? 0.208 -5.215 3.246 1.00 97.88 93 CYS A C 1
ATOM 697 O O . CYS A 1 93 ? 0.035 -4.239 3.971 1.00 97.88 93 CYS A O 1
ATOM 699 N N . SER A 1 94 ? 0.825 -6.307 3.682 1.00 95.75 94 SER A N 1
ATOM 700 C CA . SER A 1 94 ? 1.470 -6.411 4.992 1.00 95.75 94 SER A CA 1
ATOM 701 C C . SER A 1 94 ? 2.781 -7.165 4.844 1.00 95.75 94 SER A C 1
ATOM 703 O O . SER A 1 94 ? 2.813 -8.236 4.247 1.00 95.75 94 SER A O 1
ATOM 705 N N . GLN A 1 95 ? 3.883 -6.582 5.327 1.00 93.38 95 GLN A N 1
ATOM 706 C CA . GLN A 1 95 ? 5.234 -7.154 5.181 1.00 93.38 95 GLN A CA 1
ATOM 707 C C . GLN A 1 95 ? 5.575 -7.548 3.727 1.00 93.38 95 GLN A C 1
ATOM 709 O O . GLN A 1 95 ? 6.196 -8.586 3.479 1.00 93.38 95 GLN A O 1
ATOM 714 N N . ASN A 1 96 ? 5.149 -6.709 2.774 1.00 95.62 96 ASN A N 1
ATOM 715 C CA . ASN A 1 96 ? 5.310 -6.904 1.329 1.00 95.62 96 ASN A CA 1
ATOM 716 C C . ASN A 1 96 ? 4.618 -8.155 0.758 1.00 95.62 96 ASN A C 1
ATOM 718 O O . ASN A 1 96 ? 5.035 -8.681 -0.269 1.00 95.62 96 ASN A O 1
ATOM 722 N N . GLU A 1 97 ? 3.559 -8.626 1.411 1.00 97.38 97 GLU A N 1
ATOM 723 C CA . GLU A 1 97 ? 2.685 -9.701 0.935 1.00 97.38 97 GLU A CA 1
ATOM 724 C C . GLU A 1 97 ? 1.247 -9.180 0.841 1.00 97.38 97 GLU A C 1
ATOM 726 O O . GLU A 1 97 ? 0.806 -8.406 1.696 1.00 97.38 97 GLU A O 1
ATOM 731 N N . CYS A 1 98 ? 0.511 -9.598 -0.190 1.00 97.81 98 CYS A N 1
ATOM 732 C CA . CYS A 1 98 ? -0.901 -9.274 -0.337 1.00 97.81 98 CYS A CA 1
ATOM 733 C C . CYS A 1 98 ? -1.730 -10.329 0.391 1.00 97.81 98 CYS A C 1
ATOM 735 O O . CYS A 1 98 ? -1.769 -11.497 0.002 1.00 97.81 98 CYS A O 1
ATOM 737 N N . MET A 1 99 ? -2.391 -9.933 1.476 1.00 95.94 99 MET A N 1
ATOM 738 C CA . MET A 1 99 ? -3.135 -10.871 2.311 1.00 95.94 99 MET A CA 1
ATOM 739 C C . MET A 1 99 ? -4.478 -10.314 2.759 1.00 95.94 99 MET A C 1
ATOM 741 O O . MET A 1 99 ? -4.714 -9.107 2.730 1.00 95.94 99 MET A O 1
ATOM 745 N N . GLN A 1 100 ? -5.367 -11.216 3.173 1.00 95.25 100 GLN A N 1
ATOM 746 C CA . GLN A 1 100 ? -6.676 -10.860 3.713 1.00 95.25 100 GLN A CA 1
ATOM 747 C C . GLN A 1 100 ? -6.542 -9.934 4.923 1.00 95.25 100 GLN A C 1
ATOM 749 O O . GLN A 1 100 ? -5.627 -10.098 5.736 1.00 95.25 100 GLN A O 1
ATOM 754 N N . LEU A 1 101 ? -7.470 -8.985 5.043 1.00 89.31 101 LEU A N 1
ATOM 755 C CA . LEU A 1 101 ? -7.499 -7.998 6.122 1.00 89.31 101 LEU A CA 1
ATOM 756 C C . LEU A 1 101 ? -7.458 -8.668 7.502 1.00 89.31 101 LEU A C 1
ATOM 758 O O . LEU A 1 101 ? -6.752 -8.210 8.400 1.00 89.31 101 LEU A O 1
ATOM 762 N N . GLU A 1 102 ? -8.148 -9.800 7.649 1.00 84.56 102 GLU A N 1
ATOM 763 C CA . GLU A 1 102 ? -8.154 -10.591 8.870 1.00 84.56 102 GLU A CA 1
ATOM 764 C C . GLU A 1 102 ? -6.759 -11.127 9.190 1.00 84.56 102 GLU A C 1
ATOM 766 O O . GLU A 1 102 ? -6.293 -11.022 10.315 1.00 84.56 102 GLU A O 1
ATOM 771 N N . LYS A 1 103 ? -6.033 -11.642 8.200 1.00 87.06 103 LYS A N 1
ATOM 772 C CA . LYS A 1 103 ? -4.667 -12.124 8.425 1.00 87.06 103 LYS A CA 1
ATOM 773 C C . LYS A 1 103 ? -3.694 -10.976 8.725 1.00 87.06 103 LYS A C 1
ATOM 775 O O . LYS A 1 103 ? -2.759 -11.166 9.496 1.00 87.06 103 LYS A O 1
ATOM 780 N N . ALA A 1 104 ? -3.904 -9.809 8.117 1.00 86.31 104 ALA A N 1
ATOM 781 C CA . ALA A 1 104 ? -3.035 -8.649 8.293 1.00 86.31 104 ALA A CA 1
ATOM 782 C C . ALA A 1 104 ? -3.204 -7.970 9.661 1.00 86.31 104 ALA A C 1
ATOM 784 O O . ALA A 1 104 ? -2.210 -7.526 10.234 1.00 86.31 104 ALA A O 1
ATOM 785 N N . TYR A 1 105 ? -4.439 -7.876 10.170 1.00 80.62 105 TYR A N 1
ATOM 786 C CA . TYR A 1 105 ? -4.760 -7.048 11.340 1.00 80.62 105 TYR A CA 1
ATOM 787 C C . TYR A 1 105 ? -5.578 -7.740 12.427 1.00 80.62 105 TYR A C 1
ATOM 789 O O . TYR A 1 105 ? -5.612 -7.253 13.557 1.00 80.62 105 TYR A O 1
ATOM 797 N N . ARG A 1 106 ? -6.262 -8.850 12.134 1.00 73.06 106 ARG A N 1
ATOM 798 C CA . ARG A 1 106 ? -7.106 -9.508 13.133 1.00 73.06 106 ARG A CA 1
ATOM 799 C C . ARG A 1 106 ? -6.230 -10.348 14.045 1.00 73.06 106 ARG A C 1
ATOM 801 O O . ARG A 1 106 ? -5.913 -11.501 13.760 1.00 73.06 106 ARG A O 1
ATOM 808 N N . ASN A 1 107 ? -5.901 -9.781 15.198 1.00 71.94 107 ASN A N 1
ATOM 809 C CA . ASN A 1 107 ? -5.455 -10.572 16.328 1.00 71.94 107 ASN A CA 1
ATOM 810 C C . ASN A 1 107 ? -6.664 -11.358 16.861 1.00 71.94 107 ASN A C 1
ATOM 812 O O . ASN A 1 107 ? -7.458 -10.841 17.647 1.00 71.94 107 ASN A O 1
ATOM 816 N N . THR A 1 108 ? -6.843 -12.601 16.403 1.00 67.94 108 THR A N 1
ATOM 817 C CA . THR A 1 108 ? -7.948 -13.481 16.826 1.00 67.94 108 THR A CA 1
ATOM 818 C C . THR A 1 108 ? -8.002 -13.645 18.342 1.00 67.94 108 THR A C 1
ATOM 820 O O . THR A 1 108 ? -9.095 -13.664 18.906 1.00 67.94 108 THR A O 1
ATOM 823 N N . ASN A 1 109 ? -6.844 -13.656 19.011 1.00 79.19 109 ASN A N 1
ATOM 824 C CA . ASN A 1 109 ? -6.767 -13.691 20.471 1.00 79.19 109 ASN A CA 1
ATOM 825 C C . ASN A 1 109 ? -7.296 -12.412 21.126 1.00 79.19 109 ASN A C 1
ATOM 827 O O . ASN A 1 109 ? -7.750 -12.473 22.262 1.00 79.19 109 ASN A O 1
ATOM 831 N N . CYS A 1 110 ? -7.232 -11.262 20.451 1.00 83.94 110 CYS A N 1
ATOM 832 C CA . CYS A 1 110 ? -7.810 -10.023 20.957 1.00 83.94 110 CYS A CA 1
ATOM 833 C C . CYS A 1 110 ? -9.304 -9.922 20.648 1.00 83.94 110 CYS A C 1
ATOM 835 O O . CYS A 1 110 ? -10.096 -9.699 21.554 1.00 83.94 110 CYS A O 1
ATOM 837 N N . SER A 1 111 ? -9.722 -10.142 19.395 1.00 85.12 111 SER A N 1
ATOM 838 C CA . SER A 1 111 ? -11.141 -10.038 19.025 1.00 85.12 111 SER A CA 1
ATOM 839 C C . SER A 1 111 ? -12.028 -10.990 19.837 1.00 85.12 111 SER A C 1
ATOM 841 O O . SER A 1 111 ? -13.150 -10.633 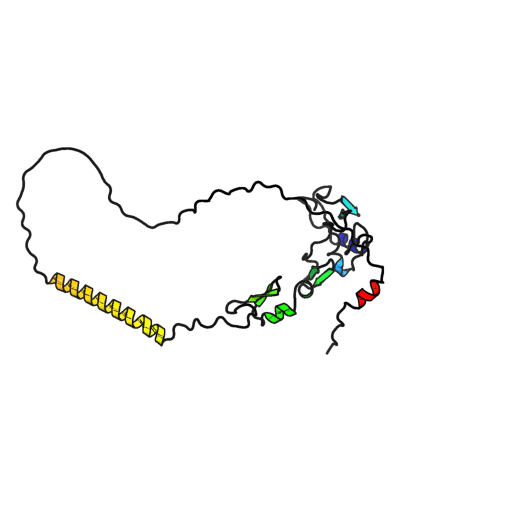20.177 1.00 85.12 111 SER A O 1
ATOM 843 N N . ALA A 1 112 ? -11.520 -12.177 20.192 1.00 86.44 112 ALA A N 1
ATOM 844 C CA . ALA A 1 112 ? -12.227 -13.117 21.061 1.00 86.44 112 ALA A CA 1
ATOM 845 C C . ALA A 1 112 ? -12.407 -12.606 22.507 1.00 86.44 112 ALA A C 1
ATOM 847 O O . ALA A 1 112 ? -13.360 -13.007 23.170 1.00 86.44 112 ALA A O 1
ATOM 848 N N . LYS A 1 113 ? -11.540 -11.703 22.996 1.00 89.81 113 LYS A N 1
ATOM 849 C CA . LYS A 1 113 ? -11.666 -11.098 24.336 1.00 89.81 113 LYS A CA 1
ATOM 850 C C . LYS A 1 113 ? -12.815 -10.105 24.431 1.00 89.81 113 LYS A C 1
ATOM 852 O O . LYS A 1 113 ? -13.274 -9.871 25.538 1.00 89.81 113 LYS A O 1
ATOM 857 N N . CYS A 1 114 ? -13.286 -9.556 23.311 1.00 93.50 114 CYS A N 1
ATOM 858 C CA . CYS A 1 114 ? -14.334 -8.534 23.292 1.00 93.50 114 CYS A CA 1
ATOM 859 C C . CYS A 1 114 ? -15.758 -9.109 23.392 1.00 93.50 114 CYS A C 1
ATOM 861 O O . CYS A 1 114 ? -16.709 -8.409 23.067 1.00 93.50 114 CYS A O 1
ATOM 863 N N . ALA A 1 115 ? -15.908 -10.396 23.740 1.00 92.56 115 ALA A N 1
ATOM 864 C CA . ALA A 1 115 ? -17.184 -11.095 23.940 1.00 92.56 115 ALA A CA 1
ATOM 865 C C . ALA A 1 115 ? -18.225 -10.946 22.803 1.00 92.56 115 ALA A C 1
ATOM 867 O O . ALA A 1 115 ? -19.406 -11.194 23.011 1.00 92.56 115 ALA A O 1
ATOM 868 N N . GLY A 1 116 ? -17.801 -10.560 21.594 1.00 91.50 116 GLY A N 1
ATOM 869 C CA . GLY A 1 116 ? -18.701 -10.261 20.474 1.00 91.50 116 GLY A CA 1
ATOM 870 C C . GLY A 1 116 ? -19.441 -8.919 20.573 1.00 91.50 116 GLY A C 1
ATOM 871 O O . GLY A 1 116 ? -20.276 -8.646 19.718 1.00 91.50 116 GLY A O 1
ATOM 872 N N . HIS A 1 117 ? -19.118 -8.088 21.565 1.00 94.00 117 HIS A N 1
ATOM 873 C CA . HIS A 1 117 ? -19.745 -6.790 21.843 1.00 94.00 117 HIS A CA 1
ATOM 874 C C . HIS A 1 117 ? -18.754 -5.632 21.718 1.00 94.00 117 HIS A C 1
ATOM 876 O O . HIS A 1 117 ? -18.772 -4.674 22.493 1.00 94.00 117 HIS A O 1
ATOM 882 N N . GLY A 1 118 ? -17.809 -5.756 20.793 1.00 92.38 118 GLY A N 1
ATOM 883 C CA . GLY A 1 118 ? -16.818 -4.729 20.547 1.00 92.38 118 GLY A CA 1
ATOM 884 C C . GLY A 1 118 ? -15.803 -5.127 19.492 1.00 92.38 118 GLY A C 1
ATOM 885 O O . GLY A 1 118 ? -15.692 -6.287 19.084 1.00 92.38 118 GLY A O 1
ATOM 886 N N . VAL A 1 119 ? -15.021 -4.139 19.075 1.00 91.75 119 VAL A N 1
ATOM 887 C CA . VAL A 1 119 ? -13.936 -4.299 18.109 1.00 91.75 119 VAL A CA 1
ATOM 888 C C . VAL A 1 119 ? -12.591 -4.101 18.791 1.00 91.75 119 VAL A C 1
ATOM 890 O O . VAL A 1 119 ? -12.399 -3.170 19.568 1.00 91.75 119 VAL A O 1
ATOM 893 N N . CYS A 1 120 ? -11.639 -4.981 18.495 1.00 90.00 120 CYS A N 1
ATOM 894 C CA . CYS A 1 120 ? -10.277 -4.841 18.995 1.00 90.00 120 CYS A CA 1
ATOM 895 C C . CYS A 1 120 ? -9.516 -3.780 18.189 1.00 90.00 120 CYS A C 1
ATOM 897 O O . CYS A 1 120 ? -9.528 -3.810 16.956 1.00 90.00 120 CYS A O 1
ATOM 899 N N . ASN A 1 121 ? -8.841 -2.862 18.878 1.00 85.69 121 ASN A N 1
ATOM 900 C CA . ASN A 1 121 ? -7.978 -1.864 18.258 1.00 85.69 121 ASN A CA 1
ATOM 901 C C . ASN A 1 121 ? -6.532 -2.362 18.087 1.00 85.69 121 ASN A C 1
ATOM 903 O O . ASN A 1 121 ? -6.155 -3.453 18.506 1.00 85.69 121 ASN A O 1
ATOM 907 N N . HIS A 1 122 ? -5.685 -1.522 17.493 1.00 80.94 122 HIS A N 1
ATOM 908 C CA . HIS A 1 122 ? -4.277 -1.841 17.237 1.00 80.94 122 HIS A CA 1
ATOM 909 C C . HIS A 1 122 ? -3.401 -1.971 18.509 1.00 80.94 122 HIS A C 1
ATOM 911 O O . HIS A 1 122 ? -2.201 -2.217 18.389 1.00 80.94 122 HIS A O 1
ATOM 917 N N . ARG A 1 123 ? -3.953 -1.721 19.706 1.00 84.94 123 ARG A N 1
ATOM 918 C CA . ARG A 1 123 ? -3.291 -1.865 21.017 1.00 84.94 123 ARG A CA 1
ATOM 919 C C . ARG A 1 123 ? -3.742 -3.121 21.762 1.00 84.94 123 ARG A C 1
ATOM 921 O O . ARG A 1 123 ? -3.416 -3.273 22.933 1.00 84.94 123 ARG A O 1
ATOM 928 N N . ASP A 1 124 ? -4.484 -3.998 21.092 1.00 87.50 124 ASP A N 1
ATOM 929 C CA . ASP A 1 124 ? -5.120 -5.168 21.689 1.00 87.50 124 ASP A CA 1
ATOM 930 C C . ASP A 1 124 ? -6.150 -4.831 22.791 1.00 87.50 124 ASP A C 1
ATOM 932 O O . ASP A 1 124 ? -6.391 -5.630 23.699 1.00 87.50 124 ASP A O 1
ATOM 936 N N . GLU A 1 125 ? -6.781 -3.655 22.702 1.00 91.44 125 GLU A N 1
ATOM 937 C CA . GLU A 1 125 ? -7.850 -3.208 23.601 1.00 91.44 125 GLU A CA 1
ATOM 938 C C . GLU A 1 125 ? -9.205 -3.264 22.883 1.00 91.44 125 GLU A C 1
ATOM 940 O O . GLU A 1 125 ? -9.311 -2.921 21.700 1.00 91.44 125 GLU A O 1
ATOM 945 N N . CYS A 1 126 ? -10.263 -3.660 23.591 1.00 93.69 126 CYS A N 1
ATOM 946 C CA . CYS A 1 126 ? -11.610 -3.663 23.032 1.00 93.69 126 CYS A CA 1
ATOM 947 C C . CYS A 1 126 ? -12.249 -2.272 23.111 1.00 93.69 126 CYS A C 1
ATOM 949 O O . CYS A 1 126 ? -12.372 -1.680 24.183 1.00 93.69 126 CYS A O 1
ATOM 951 N N . HIS A 1 127 ? -12.729 -1.783 21.973 1.00 94.44 127 HIS A N 1
ATOM 952 C CA . HIS A 1 127 ? -13.731 -0.729 21.911 1.00 94.44 127 HIS A CA 1
ATOM 953 C C . HIS A 1 127 ? -15.108 -1.375 21.918 1.00 94.44 127 HIS A C 1
ATOM 955 O O . HIS A 1 127 ? -15.522 -1.965 20.921 1.00 94.44 127 HIS A O 1
ATOM 961 N N . CYS A 1 128 ? -15.776 -1.292 23.064 1.00 95.31 128 CYS A N 1
ATOM 962 C CA . CYS A 1 128 ? -17.078 -1.903 23.261 1.00 95.31 128 CYS A CA 1
ATOM 963 C C . CYS A 1 128 ? -18.188 -1.150 22.531 1.00 95.31 128 CYS A C 1
ATOM 965 O O . CYS A 1 128 ? -18.145 0.076 22.394 1.00 95.31 128 CYS A O 1
ATOM 967 N N . ASP A 1 129 ? -19.188 -1.905 22.093 1.00 94.81 129 ASP A N 1
ATOM 968 C CA . ASP A 1 129 ? -20.432 -1.370 21.565 1.00 94.81 129 ASP A CA 1
ATOM 969 C C . ASP A 1 129 ? -21.197 -0.617 22.672 1.00 94.81 129 ASP A C 1
ATOM 971 O O . ASP A 1 129 ? -21.006 -0.892 23.863 1.00 94.81 129 ASP A O 1
ATOM 975 N N . PRO A 1 130 ? -22.080 0.337 22.324 1.00 93.12 130 PRO A N 1
ATOM 976 C CA . PRO A 1 130 ? -22.871 1.065 23.310 1.00 93.12 130 PRO A CA 1
ATOM 977 C C . PRO A 1 130 ? -23.623 0.130 24.265 1.00 93.12 130 PRO A C 1
ATOM 979 O O . PRO A 1 130 ? -24.264 -0.829 23.836 1.00 93.12 130 PRO A O 1
ATOM 982 N N . GLY A 1 131 ? -23.557 0.433 25.563 1.00 90.94 131 GLY A N 1
ATOM 983 C CA . GLY A 1 131 ? -24.155 -0.397 26.607 1.00 90.94 131 GLY A CA 1
ATOM 984 C C . GLY A 1 131 ? -23.277 -1.560 27.072 1.00 90.94 131 GLY A C 1
ATOM 985 O O . GLY A 1 131 ? -23.738 -2.339 27.894 1.00 90.94 131 GLY A O 1
ATOM 986 N N . TRP A 1 132 ? -22.034 -1.681 26.598 1.00 94.94 132 TRP A N 1
ATOM 987 C CA . TRP A 1 132 ? -21.059 -2.660 27.084 1.00 94.94 132 TRP A CA 1
ATOM 988 C C . TRP A 1 132 ? -19.815 -1.980 27.645 1.00 94.94 132 TRP A C 1
ATOM 990 O O . TRP A 1 132 ? -19.326 -0.987 27.106 1.00 94.94 132 TRP A O 1
ATOM 1000 N N . LEU A 1 133 ? -19.284 -2.530 28.734 1.00 93.19 133 LEU A N 1
ATOM 1001 C CA . LEU A 1 133 ? -18.179 -1.930 29.471 1.00 93.19 133 LEU A CA 1
ATOM 1002 C C . LEU A 1 133 ? -16.826 -2.578 29.117 1.00 93.19 133 LEU A C 1
ATOM 1004 O O . LEU A 1 133 ? -16.719 -3.809 29.040 1.00 93.19 133 LEU A O 1
ATOM 1008 N N . PRO A 1 134 ? -15.761 -1.773 28.935 1.00 93.38 134 PRO A N 1
ATOM 1009 C CA . PRO A 1 134 ? -14.394 -2.278 28.815 1.00 93.38 134 PRO A CA 1
ATOM 1010 C C . PRO A 1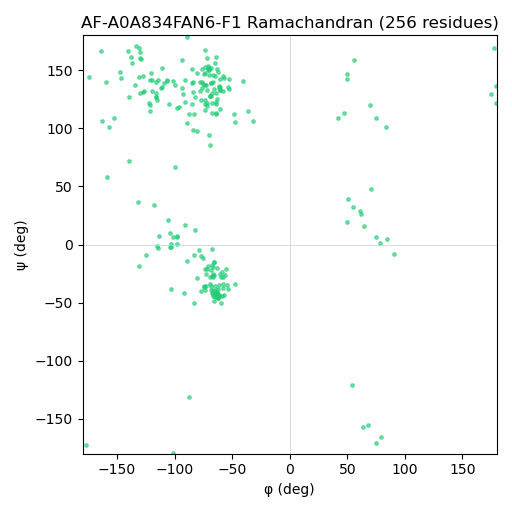 134 ? -13.940 -2.974 30.116 1.00 93.38 134 PRO A C 1
ATOM 1012 O O . PRO A 1 134 ? -14.526 -2.741 31.174 1.00 93.38 134 PRO A O 1
ATOM 1015 N N . PRO A 1 135 ? -12.883 -3.812 30.087 1.00 92.75 135 PRO A N 1
ATOM 1016 C CA . PRO A 1 135 ? -11.948 -4.032 28.974 1.00 92.75 135 PRO A CA 1
ATOM 1017 C C . PRO A 1 135 ? -12.353 -5.134 27.985 1.00 92.75 135 PRO A C 1
ATOM 1019 O O . PRO A 1 135 ? -11.783 -5.198 26.902 1.00 92.75 135 PRO A O 1
ATOM 1022 N N . ASN A 1 136 ? -13.318 -5.986 28.340 1.00 94.06 136 ASN A N 1
ATOM 1023 C CA . ASN A 1 136 ? -13.642 -7.209 27.590 1.00 94.06 136 ASN A CA 1
ATOM 1024 C C . ASN A 1 136 ? -15.048 -7.184 26.970 1.00 94.06 136 ASN A C 1
ATOM 1026 O O . ASN A 1 136 ? -15.457 -8.153 26.340 1.00 94.06 136 ASN A O 1
ATOM 1030 N N . CYS A 1 137 ? -15.816 -6.111 27.182 1.00 95.00 137 CYS A N 1
ATOM 1031 C CA . CYS A 1 137 ? -17.185 -5.971 26.677 1.00 95.00 137 CYS A CA 1
ATOM 1032 C C . CYS A 1 137 ? -18.104 -7.132 27.088 1.00 95.00 137 CYS A C 1
ATOM 1034 O O . CYS A 1 137 ? -18.996 -7.525 26.350 1.00 95.00 137 CYS A O 1
ATOM 1036 N N . ASN A 1 138 ? -17.869 -7.711 28.268 1.00 94.25 138 ASN A N 1
ATOM 1037 C CA . ASN A 1 138 ? -18.649 -8.823 28.814 1.00 94.25 138 ASN A CA 1
ATOM 1038 C C . ASN A 1 138 ? -19.630 -8.384 29.914 1.00 94.25 138 ASN A C 1
ATOM 1040 O O . ASN A 1 138 ? -20.366 -9.216 30.437 1.00 94.25 138 ASN A O 1
ATOM 1044 N N . VAL A 1 139 ? -19.631 -7.098 30.273 1.00 92.81 139 VAL A N 1
ATOM 1045 C CA . VAL A 1 139 ? -20.541 -6.496 31.253 1.00 92.81 139 VAL A CA 1
ATOM 1046 C C . VAL A 1 139 ? -21.405 -5.472 30.531 1.00 92.81 139 VAL A C 1
ATOM 1048 O O . VAL A 1 139 ? -20.862 -4.594 29.861 1.00 92.81 139 VAL A O 1
ATOM 1051 N N . GLN A 1 140 ? -22.728 -5.579 30.662 1.00 91.62 140 GLN A N 1
ATOM 1052 C CA . GLN A 1 140 ? -23.634 -4.534 30.192 1.00 91.62 140 GLN A CA 1
ATOM 1053 C C . GLN A 1 140 ? -23.653 -3.371 31.184 1.00 91.62 140 GLN A C 1
ATOM 1055 O O . GLN A 1 140 ? -23.669 -3.582 32.396 1.00 91.62 140 GLN A O 1
ATOM 1060 N N . ASP A 1 141 ? -23.671 -2.151 30.662 1.00 84.69 141 ASP A N 1
ATOM 1061 C CA . ASP A 1 141 ? -23.941 -0.936 31.418 1.00 84.69 141 ASP A CA 1
ATOM 1062 C C . ASP A 1 141 ? -25.416 -0.945 31.838 1.00 84.69 141 ASP A C 1
ATOM 1064 O O . ASP A 1 141 ? -26.311 -0.499 31.119 1.00 84.69 141 ASP A O 1
ATOM 1068 N N . GLY A 1 142 ? -25.680 -1.601 32.963 1.00 69.00 142 GLY A N 1
ATOM 1069 C CA . GLY A 1 142 ? -27.019 -1.911 33.428 1.00 69.00 142 GLY A CA 1
ATOM 1070 C C . GLY A 1 142 ? -27.150 -1.717 34.925 1.00 69.00 142 GLY A C 1
ATOM 1071 O O . GLY A 1 142 ? -27.269 -2.703 35.630 1.00 69.00 142 GLY A O 1
ATOM 1072 N N . GLU A 1 143 ? -27.163 -0.460 35.381 1.00 57.72 143 GLU A N 1
ATOM 1073 C CA . GLU A 1 143 ? -27.953 0.017 36.533 1.00 57.72 143 GLU A CA 1
ATOM 1074 C C . GLU A 1 143 ? -28.147 1.553 36.466 1.00 57.72 143 GLU A C 1
ATOM 1076 O O . GLU A 1 143 ? -27.838 2.296 37.391 1.00 57.72 143 GLU A O 1
ATOM 1081 N N . PHE A 1 144 ? -28.746 2.067 35.389 1.00 54.78 144 PHE A N 1
ATOM 1082 C CA . PHE A 1 144 ? -29.726 3.146 35.573 1.00 54.78 144 PHE A CA 1
ATOM 1083 C C . PHE A 1 144 ? -31.101 2.494 35.497 1.00 54.78 144 PHE A C 1
ATOM 1085 O O . PHE A 1 144 ? -31.867 2.679 34.553 1.00 54.78 144 PHE A O 1
ATOM 1092 N N . SER A 1 145 ? -31.387 1.649 36.493 1.00 52.31 145 SER A N 1
ATOM 1093 C CA . SER A 1 145 ? -32.751 1.234 36.789 1.00 52.31 145 SER A CA 1
ATOM 1094 C C . SER A 1 145 ? -33.572 2.510 36.840 1.00 52.31 145 SER A C 1
ATOM 1096 O O . SER A 1 145 ? -33.332 3.357 37.705 1.00 52.31 145 SER A O 1
ATOM 1098 N N . ALA A 1 146 ? -34.467 2.673 35.860 1.00 58.88 146 ALA A N 1
ATOM 1099 C CA . ALA A 1 146 ? -35.489 3.703 35.842 1.00 58.88 146 ALA A CA 1
ATOM 1100 C C . ALA A 1 146 ? -35.951 3.891 37.282 1.00 58.88 146 ALA A C 1
ATOM 1102 O O . ALA A 1 146 ? -36.398 2.912 37.883 1.00 58.88 146 ALA A O 1
ATOM 1103 N N . LEU A 1 147 ? -35.686 5.081 37.837 1.00 57.34 147 LEU A N 1
ATOM 1104 C CA . LEU A 1 147 ? -35.868 5.430 39.242 1.00 57.34 147 LEU A CA 1
ATOM 1105 C C . LEU A 1 147 ? -37.062 4.635 39.775 1.00 57.34 147 LEU A C 1
ATOM 1107 O O . LEU A 1 147 ? -38.183 4.891 39.327 1.00 57.34 147 LEU A O 1
ATOM 1111 N N . SER A 1 148 ? -36.797 3.600 40.596 1.00 65.31 148 SER A N 1
ATOM 1112 C CA . SER A 1 148 ? -37.814 2.623 41.026 1.00 65.31 148 SER A CA 1
ATOM 1113 C C . SER A 1 148 ? -39.108 3.363 41.320 1.00 65.31 148 SER A C 1
ATOM 1115 O O . SER A 1 148 ? -39.045 4.465 41.864 1.00 65.31 148 SER A O 1
ATOM 1117 N N . THR A 1 149 ? -40.278 2.826 40.971 1.00 63.69 149 THR A N 1
ATOM 1118 C CA . THR A 1 149 ? -41.549 3.534 41.198 1.00 63.69 149 THR A CA 1
ATOM 1119 C C . THR A 1 149 ? -41.625 4.094 42.625 1.00 63.69 149 THR A C 1
ATOM 1121 O O . THR A 1 149 ? -42.082 5.215 42.804 1.00 63.69 149 THR A O 1
ATOM 1124 N N . GLY A 1 150 ? -41.040 3.405 43.616 1.00 64.19 150 GLY A N 1
ATOM 1125 C CA . GLY A 1 150 ? -40.871 3.911 44.983 1.00 64.19 150 GLY A CA 1
ATOM 1126 C C . GLY A 1 150 ? -39.930 5.118 45.140 1.00 64.19 150 GLY A C 1
ATOM 1127 O O . GLY A 1 150 ? -40.261 6.043 45.873 1.00 64.19 150 GLY A O 1
ATOM 1128 N N . ALA A 1 151 ? -38.795 5.165 44.440 1.00 67.88 151 ALA A N 1
ATOM 1129 C CA . ALA A 1 151 ? -37.885 6.315 44.420 1.00 67.88 151 ALA A CA 1
ATOM 1130 C C . ALA A 1 151 ? -38.455 7.500 43.614 1.00 67.88 151 ALA A C 1
ATOM 1132 O O . ALA A 1 151 ? -38.311 8.648 44.028 1.00 67.88 151 ALA A O 1
ATOM 1133 N N . THR A 1 152 ? -39.181 7.238 42.521 1.00 73.62 152 THR A N 1
ATOM 1134 C CA . THR A 1 152 ? -39.902 8.274 41.763 1.00 73.62 152 THR A CA 1
ATOM 1135 C C . THR A 1 152 ? -41.017 8.873 42.612 1.00 73.62 152 THR A C 1
ATOM 1137 O O . THR A 1 152 ? -41.101 10.088 42.756 1.00 73.62 152 THR A O 1
ATOM 1140 N N . VAL A 1 153 ? -41.834 8.035 43.249 1.00 75.38 153 VAL A N 1
ATOM 1141 C CA . VAL A 1 153 ? -42.899 8.472 44.159 1.00 75.38 153 VAL A CA 1
ATOM 1142 C C . VAL A 1 153 ? -42.313 9.198 45.376 1.00 75.38 153 VAL A C 1
ATOM 1144 O O . VAL A 1 153 ? -42.805 10.264 45.738 1.00 75.38 153 VAL A O 1
ATOM 1147 N N . GLY A 1 154 ? -41.220 8.688 45.950 1.00 76.25 154 GLY A N 1
ATOM 1148 C CA . GLY A 1 154 ? -40.533 9.282 47.098 1.00 76.25 154 GLY A CA 1
ATOM 1149 C C . GLY A 1 154 ? -39.882 10.639 46.823 1.00 76.25 154 GLY A C 1
ATOM 1150 O O . GLY A 1 154 ? -39.768 11.437 47.746 1.00 76.25 154 GLY A O 1
ATOM 1151 N N . ILE A 1 155 ? -39.502 10.936 45.576 1.00 82.69 155 ILE A N 1
ATOM 1152 C CA . ILE A 1 155 ? -38.944 12.241 45.185 1.00 82.69 155 ILE A CA 1
ATOM 1153 C C . ILE A 1 155 ? -40.046 13.192 44.698 1.00 82.69 155 ILE A C 1
ATOM 1155 O O . ILE A 1 155 ? -40.058 14.365 45.063 1.00 82.69 155 ILE A O 1
ATOM 1159 N N . VAL A 1 156 ? -41.010 12.708 43.912 1.00 85.94 156 VAL A N 1
ATOM 1160 C CA . VAL A 1 156 ? -42.028 13.559 43.273 1.00 85.94 156 VAL A CA 1
ATOM 1161 C C . VAL A 1 156 ? -43.125 13.995 44.252 1.00 85.94 156 VAL A C 1
ATOM 1163 O O . VAL A 1 156 ? -43.524 15.160 44.229 1.00 85.94 156 VAL A O 1
ATOM 1166 N N . LEU A 1 157 ? -43.590 13.118 45.153 1.00 87.50 157 LEU A N 1
ATOM 1167 C CA . LEU A 1 157 ? -44.623 13.470 46.141 1.00 87.50 157 LEU A CA 1
ATOM 1168 C C . LEU A 1 157 ? -44.230 14.623 47.079 1.00 87.50 157 LEU A C 1
ATOM 1170 O O . LEU A 1 157 ? -45.025 15.558 47.197 1.00 87.50 157 LEU A O 1
ATOM 1174 N N . PRO A 1 158 ? -43.057 14.626 47.745 1.00 89.31 158 PRO A N 1
ATOM 1175 C CA . PRO A 1 158 ? -42.709 15.727 48.638 1.00 89.31 158 PRO A CA 1
ATOM 1176 C C . PRO A 1 158 ? -42.536 17.042 47.874 1.00 89.31 158 PRO A C 1
ATOM 1178 O O . PRO A 1 158 ? -42.957 18.084 48.369 1.00 89.31 158 PRO A O 1
ATOM 1181 N N . ILE A 1 159 ? -42.001 17.007 46.648 1.00 90.88 159 ILE A N 1
ATOM 1182 C CA . ILE A 1 159 ? -41.864 18.205 45.807 1.00 90.88 159 ILE A CA 1
ATOM 1183 C C . ILE A 1 159 ? -43.244 18.792 45.478 1.00 90.88 159 ILE A C 1
ATOM 1185 O O . ILE A 1 159 ? -43.452 19.994 45.639 1.00 90.88 159 ILE A O 1
ATOM 1189 N N . LEU A 1 160 ? -44.212 17.957 45.089 1.00 92.50 160 LEU A N 1
ATOM 1190 C CA . LEU A 1 160 ? -45.581 18.408 44.826 1.00 92.50 160 LEU A CA 1
ATOM 1191 C C . LEU A 1 160 ? -46.256 18.978 46.080 1.00 92.50 160 LEU A C 1
ATOM 1193 O O . LEU A 1 160 ? -46.898 20.025 46.000 1.00 92.50 160 LEU A O 1
ATOM 1197 N N . LEU A 1 161 ? -46.081 18.344 47.243 1.00 93.44 161 LEU A N 1
ATOM 1198 C CA . LEU A 1 161 ? -46.643 18.831 48.508 1.00 93.44 161 LEU A CA 1
ATOM 1199 C C . LEU A 1 161 ? -46.051 20.181 48.929 1.00 93.44 161 LEU A C 1
ATOM 1201 O O . LEU A 1 161 ? -46.788 21.054 49.386 1.00 93.44 161 LEU A O 1
ATOM 1205 N N . VAL A 1 162 ? -44.747 20.388 48.727 1.00 94.25 162 VAL A N 1
ATOM 1206 C CA . VAL A 1 162 ? -44.092 21.676 48.995 1.00 94.25 162 VAL A CA 1
ATOM 1207 C C . VAL A 1 162 ? -44.624 22.759 48.056 1.00 94.25 162 VAL A C 1
ATOM 1209 O O . VAL A 1 162 ? -44.974 23.843 48.519 1.00 94.25 162 VAL A O 1
ATOM 1212 N N . ILE A 1 163 ? -44.754 22.471 46.757 1.00 93.94 163 ILE A N 1
ATOM 1213 C CA . ILE A 1 163 ? -45.299 23.427 45.779 1.00 93.94 163 ILE A CA 1
ATOM 1214 C C . ILE A 1 163 ? -46.743 23.802 46.134 1.00 93.94 163 ILE A C 1
ATOM 1216 O O . ILE A 1 163 ? -47.090 24.986 46.142 1.00 93.94 163 ILE A O 1
ATOM 1220 N N . LEU A 1 164 ? -47.575 22.819 46.487 1.00 94.19 164 LEU A N 1
ATOM 1221 C CA . LEU A 1 164 ? -48.950 23.058 46.921 1.00 94.19 164 LEU A CA 1
ATOM 1222 C C . LEU A 1 164 ? -48.993 23.901 48.201 1.00 94.19 164 LEU A C 1
ATOM 1224 O O . LEU A 1 164 ? -49.708 24.902 48.240 1.00 94.19 164 LEU A O 1
ATOM 1228 N N . GLY A 1 165 ? -48.175 23.575 49.204 1.00 92.75 165 GLY A N 1
ATOM 1229 C CA . GLY A 1 165 ? -48.073 24.346 50.444 1.00 92.75 165 GLY A CA 1
ATOM 1230 C C . GLY A 1 165 ? -47.663 25.803 50.211 1.00 92.75 165 GLY A C 1
ATOM 1231 O O . GLY A 1 165 ? -48.291 26.715 50.749 1.00 92.75 165 GLY A O 1
ATOM 1232 N N . VAL A 1 166 ? -46.670 26.043 49.349 1.00 93.75 166 VAL A N 1
ATOM 1233 C CA . VAL A 1 166 ? -46.242 27.400 48.973 1.00 93.75 166 VAL A CA 1
ATOM 1234 C C . VAL A 1 166 ? -47.354 28.134 48.225 1.00 93.75 166 VAL A C 1
ATOM 1236 O O . VAL A 1 166 ? -47.643 29.285 48.545 1.00 93.75 166 VAL A O 1
ATOM 1239 N N . SER A 1 167 ? -48.021 27.481 47.270 1.00 92.06 167 SER A N 1
ATOM 1240 C CA . SER A 1 167 ? -49.102 28.104 46.495 1.00 92.06 167 SER A CA 1
ATOM 1241 C C . SER A 1 167 ? -50.288 28.523 47.374 1.00 92.06 167 SER A C 1
ATOM 1243 O O . SER A 1 167 ? -50.778 29.648 47.252 1.00 92.06 167 SER A O 1
ATOM 1245 N N . LEU A 1 168 ? -50.688 27.675 48.329 1.00 93.12 168 LEU A N 1
ATOM 1246 C CA . LEU A 1 168 ? -51.736 27.976 49.304 1.00 93.12 168 LEU A CA 1
ATOM 1247 C C . LEU A 1 168 ? -51.295 29.060 50.292 1.00 93.12 168 LEU A C 1
ATOM 1249 O O . LEU A 1 168 ? -52.081 29.950 50.609 1.00 93.12 168 LEU A O 1
ATOM 1253 N N . GLY A 1 169 ? -50.034 29.040 50.730 1.00 91.12 169 GLY A N 1
ATOM 1254 C CA . GLY A 1 169 ? -49.461 30.084 51.578 1.00 91.12 169 GLY A CA 1
ATOM 1255 C C . GLY A 1 169 ? -49.462 31.457 50.900 1.00 91.12 169 GLY A C 1
ATOM 1256 O O . GLY A 1 169 ? -49.881 32.445 51.502 1.00 91.12 169 GLY A O 1
ATOM 1257 N N . VAL A 1 170 ? -49.073 31.522 49.623 1.00 91.75 170 VAL A N 1
ATOM 1258 C CA . VAL A 1 170 ? -49.105 32.756 48.822 1.00 91.75 170 VAL A CA 1
ATOM 1259 C C . VAL A 1 170 ? -50.544 33.216 48.583 1.00 91.75 170 VAL A C 1
ATOM 1261 O O . VAL A 1 170 ? -50.838 34.396 48.772 1.00 91.75 170 VAL A O 1
ATOM 1264 N N . ALA A 1 171 ? -51.463 32.315 48.228 1.00 88.00 171 ALA A N 1
ATOM 1265 C CA . ALA A 1 171 ? -52.874 32.653 48.042 1.00 88.00 171 ALA A CA 1
ATOM 1266 C C . ALA A 1 171 ? -53.512 33.178 49.340 1.00 88.00 171 ALA A C 1
ATOM 1268 O O . ALA A 1 171 ? -54.165 34.223 49.328 1.00 88.00 171 ALA A O 1
ATOM 1269 N N . GLY A 1 172 ? -53.249 32.521 50.472 1.00 88.00 172 GLY A N 1
ATOM 1270 C CA . GLY A 1 172 ? -53.691 32.954 51.797 1.00 88.00 172 GLY A CA 1
ATOM 1271 C C . GLY A 1 172 ? -53.094 34.301 52.206 1.00 88.00 172 GLY A C 1
ATOM 1272 O O . GLY A 1 172 ? -53.810 35.165 52.711 1.00 88.00 172 GLY A O 1
ATOM 1273 N N . PHE A 1 173 ? -51.810 34.538 51.921 1.00 87.38 173 PHE A N 1
ATOM 1274 C CA . PHE A 1 173 ? -51.164 35.834 52.142 1.00 87.38 173 PHE A CA 1
ATOM 1275 C C . PHE A 1 173 ? -51.802 36.942 51.291 1.00 87.38 173 PHE A C 1
ATOM 1277 O O . PHE A 1 173 ? -52.094 38.026 51.799 1.00 87.38 173 PHE A O 1
ATOM 1284 N N . MET A 1 174 ? -52.091 36.664 50.018 1.00 85.62 174 MET A N 1
ATOM 1285 C CA . MET A 1 174 ? -52.765 37.599 49.113 1.00 85.62 174 MET A CA 1
ATOM 1286 C C . MET A 1 174 ? -54.214 37.873 49.539 1.00 85.62 174 MET A C 1
ATOM 1288 O O . MET A 1 174 ? -54.653 39.021 49.477 1.00 85.62 174 MET A O 1
ATOM 1292 N N . TRP A 1 175 ? -54.954 36.868 50.019 1.00 81.19 175 TRP A N 1
ATOM 1293 C CA . TRP A 1 175 ? -56.299 37.044 50.579 1.00 81.19 175 TRP A CA 1
ATOM 1294 C C . TRP A 1 175 ? -56.292 37.840 51.885 1.00 81.19 175 TRP A C 1
ATOM 1296 O O . TRP A 1 175 ? -57.088 38.766 52.028 1.00 81.19 175 TRP A O 1
ATOM 1306 N N . LYS A 1 176 ? -55.342 37.580 52.790 1.00 78.19 176 LYS A N 1
ATOM 1307 C CA . LYS A 1 176 ? -55.171 38.357 54.026 1.00 78.19 176 LYS A CA 1
ATOM 1308 C C . LYS A 1 176 ? -54.822 39.818 53.732 1.00 78.19 176 LYS A C 1
ATOM 1310 O O . LYS A 1 176 ? -55.346 40.718 54.381 1.00 78.19 176 LYS A O 1
ATOM 1315 N N . LYS A 1 177 ? -53.998 40.074 52.709 1.00 70.62 177 LYS A N 1
ATOM 1316 C CA . LYS A 1 177 ? -53.650 41.436 52.274 1.00 70.62 177 LYS A CA 1
ATOM 1317 C C . LYS A 1 177 ? -54.831 42.178 51.631 1.00 70.62 177 LYS A C 1
ATOM 1319 O O . LYS A 1 177 ? -54.895 43.396 51.736 1.00 70.62 177 LYS A O 1
ATOM 1324 N N . ARG A 1 178 ? -55.781 41.464 51.010 1.00 63.75 178 ARG A N 1
ATOM 1325 C CA . ARG A 1 178 ? -57.030 42.040 50.469 1.00 63.75 178 ARG A CA 1
ATOM 1326 C C . ARG A 1 178 ? -58.050 42.423 51.547 1.00 63.75 178 ARG A C 1
ATOM 1328 O O . ARG A 1 178 ? -58.916 43.240 51.267 1.00 63.75 178 ARG A O 1
ATOM 1335 N N . GLN A 1 179 ? -57.950 41.855 52.749 1.00 60.06 179 GLN A N 1
ATOM 1336 C CA . GLN A 1 179 ? -58.832 42.156 53.886 1.00 60.06 179 GLN A CA 1
ATOM 1337 C C . GLN A 1 179 ? -58.231 43.174 54.878 1.00 60.06 179 GLN A C 1
ATOM 1339 O O . GLN A 1 179 ? -58.870 43.514 55.870 1.00 60.06 179 GLN A O 1
ATOM 1344 N N . GLY A 1 180 ? -57.014 43.679 54.630 1.00 53.22 180 GLY A N 1
ATOM 1345 C CA . GLY A 1 180 ? -56.419 44.762 55.420 1.00 53.22 180 GLY A CA 1
ATOM 1346 C C . GLY A 1 180 ? -57.050 46.127 55.085 1.00 53.22 180 GLY A C 1
ATOM 1347 O O . GLY A 1 180 ? -57.275 46.403 53.907 1.00 53.22 180 GLY A O 1
ATOM 1348 N N . PRO A 1 181 ? -57.340 46.993 56.076 1.00 50.31 181 PRO A N 1
ATOM 1349 C CA . PRO A 1 181 ? -58.081 48.235 55.863 1.00 50.31 181 PRO A CA 1
ATOM 1350 C C . PRO A 1 181 ? -57.287 49.273 55.053 1.00 50.31 181 PRO A C 1
ATOM 1352 O O . PRO A 1 181 ? -56.159 49.634 55.388 1.00 50.31 181 PRO A O 1
ATOM 1355 N N . THR A 1 182 ? -57.915 49.788 53.995 1.00 54.06 182 THR A N 1
ATOM 1356 C CA . THR A 1 182 ? -57.484 50.963 53.225 1.00 54.06 182 THR A CA 1
ATOM 1357 C C . THR A 1 182 ? -57.525 52.213 54.108 1.00 54.06 182 THR A C 1
ATOM 1359 O O . THR A 1 182 ? -58.606 52.656 54.489 1.00 54.06 182 THR A O 1
ATOM 1362 N N . LEU A 1 183 ? -56.367 52.807 54.410 1.00 51.59 183 LEU A N 1
ATOM 1363 C CA . LEU A 1 183 ? -56.284 54.147 55.006 1.00 51.59 183 LEU A CA 1
ATOM 1364 C C . LEU A 1 183 ? -56.173 55.223 53.903 1.00 51.59 183 LEU A C 1
ATOM 1366 O O . LEU A 1 183 ? -55.532 54.978 52.876 1.00 51.59 183 LEU A O 1
ATOM 1370 N N . PRO A 1 184 ? -56.829 56.389 54.071 1.00 45.00 184 PRO A N 1
ATOM 1371 C CA . PRO A 1 184 ? -57.171 57.287 52.976 1.00 45.00 184 PRO A CA 1
ATOM 1372 C C . PRO A 1 184 ? -56.054 58.258 52.578 1.00 45.00 184 PRO A C 1
ATOM 1374 O O . PRO A 1 184 ? -55.241 58.721 53.374 1.00 45.00 184 PRO A O 1
ATOM 1377 N N . ARG A 1 185 ? -56.099 58.599 51.290 1.00 46.84 185 ARG A N 1
ATOM 1378 C CA . ARG A 1 185 ? -55.348 59.643 50.592 1.00 46.84 185 ARG A CA 1
ATOM 1379 C C . ARG A 1 185 ? -55.715 61.025 51.151 1.00 46.84 185 ARG A C 1
ATOM 1381 O O . ARG A 1 185 ? -56.883 61.397 51.095 1.00 46.84 185 ARG A O 1
ATOM 1388 N N . SER A 1 186 ? -54.726 61.800 51.598 1.00 39.75 186 SER A N 1
ATOM 1389 C CA . SER A 1 186 ? -54.871 63.243 51.835 1.00 39.75 186 SER A CA 1
ATOM 1390 C C . SER A 1 186 ? -53.952 64.028 50.897 1.00 39.75 186 SER A C 1
ATOM 1392 O O . SER A 1 186 ? -52.773 63.710 50.747 1.00 39.75 186 SER A O 1
ATOM 1394 N N . HIS A 1 187 ? -54.540 65.021 50.234 1.00 44.50 187 HIS A N 1
ATOM 1395 C CA . HIS A 1 187 ? -53.934 66.007 49.338 1.00 44.50 187 HIS A CA 1
ATOM 1396 C C . HIS A 1 187 ? -54.097 67.384 49.987 1.00 44.50 187 HIS A C 1
ATOM 1398 O O . HIS A 1 187 ? -55.244 67.756 50.196 1.00 44.50 187 HIS A O 1
ATOM 1404 N N . VAL A 1 188 ? -53.013 68.142 50.207 1.00 40.62 188 VAL A N 1
ATOM 1405 C CA . VAL A 1 188 ? -52.958 69.631 50.240 1.00 40.62 188 VAL A CA 1
ATOM 1406 C C . VAL A 1 188 ? -51.494 70.043 49.942 1.00 40.62 188 VAL A C 1
ATOM 1408 O O . VAL A 1 188 ? -50.601 69.667 50.692 1.00 40.62 188 VAL A O 1
ATOM 1411 N N . GLN A 1 189 ? -51.179 70.462 48.702 1.00 36.72 189 GLN A N 1
ATOM 1412 C CA . GLN A 1 189 ? -50.828 71.827 48.212 1.00 36.72 189 GLN A CA 1
ATOM 1413 C C . GLN A 1 189 ? -49.752 72.622 48.991 1.00 36.72 189 GLN A C 1
ATOM 1415 O O . GLN A 1 189 ? -49.786 72.648 50.208 1.00 36.72 189 GLN A O 1
ATOM 1420 N N . GLN A 1 190 ? -48.887 73.487 48.435 1.00 43.84 190 GLN A N 1
ATOM 1421 C CA . GLN A 1 190 ? -48.239 73.767 47.134 1.00 43.84 190 GLN A CA 1
ATOM 1422 C C . GLN A 1 190 ? -47.459 75.095 47.365 1.00 43.84 190 GLN A C 1
ATOM 1424 O O . GLN A 1 190 ? -48.077 76.058 47.812 1.00 43.84 190 GLN A O 1
ATOM 1429 N N . LYS A 1 191 ? -46.159 75.219 47.035 1.00 31.39 191 LYS A N 1
ATOM 1430 C CA . LYS A 1 191 ? -45.533 76.522 46.681 1.00 31.39 191 LYS A CA 1
ATOM 1431 C C . LYS A 1 191 ? -44.230 76.331 45.877 1.00 31.39 191 LYS A C 1
ATOM 1433 O O . LYS A 1 191 ? -43.497 75.384 46.129 1.00 31.39 191 LYS A O 1
ATOM 1438 N N . LYS A 1 192 ? -44.021 77.188 44.867 1.00 34.66 192 LYS A N 1
ATOM 1439 C CA . LYS A 1 192 ? -43.160 77.024 43.670 1.00 34.66 192 LYS A CA 1
ATOM 1440 C C . LYS A 1 192 ? -41.800 77.765 43.738 1.00 34.66 192 LYS A C 1
ATOM 1442 O O . LYS A 1 192 ? -41.826 78.923 44.133 1.00 34.66 192 LYS A O 1
ATOM 1447 N N . GLU A 1 193 ? -40.747 77.093 43.220 1.00 35.94 193 GLU A N 1
ATOM 1448 C CA . GLU A 1 193 ? -39.630 77.504 42.297 1.00 35.94 193 GLU A CA 1
ATOM 1449 C C . GLU A 1 193 ? -38.692 78.703 42.644 1.00 35.94 193 GLU A C 1
ATOM 1451 O O . GLU A 1 193 ? -39.131 79.574 43.390 1.00 35.94 193 GLU A O 1
ATOM 1456 N N . PRO A 1 194 ? -37.450 78.841 42.079 1.00 44.44 194 PRO A N 1
ATOM 1457 C CA . PRO A 1 194 ? -36.859 78.116 40.927 1.00 44.44 194 PRO A CA 1
ATOM 1458 C C . PRO A 1 194 ? -35.350 77.691 40.971 1.00 44.44 194 PRO A C 1
ATOM 1460 O O . PRO A 1 194 ? -34.553 78.244 41.721 1.00 44.44 194 PRO A O 1
ATOM 1463 N N . VAL A 1 195 ? -34.981 76.800 40.020 1.00 34.03 195 VAL A N 1
ATOM 1464 C CA . VAL A 1 195 ? -33.725 76.757 39.198 1.00 34.03 195 VAL A CA 1
ATOM 1465 C C . VAL A 1 195 ? -32.392 76.391 39.919 1.00 34.03 195 VAL A C 1
ATOM 1467 O O . VAL A 1 195 ? -31.957 77.076 40.831 1.00 34.03 195 VAL A O 1
ATOM 1470 N N . ASN A 1 196 ? -31.646 75.320 39.571 1.00 33.97 196 ASN A N 1
ATOM 1471 C CA . ASN A 1 196 ? -30.815 75.208 38.359 1.00 33.97 196 ASN A CA 1
ATOM 1472 C C . ASN A 1 196 ? -30.166 73.805 38.151 1.00 33.97 196 ASN A C 1
ATOM 1474 O O . ASN A 1 196 ? -29.637 73.220 39.088 1.00 33.97 196 ASN A O 1
ATOM 1478 N N . SER A 1 197 ? -30.070 73.411 36.872 1.00 34.69 197 SER A N 1
ATOM 1479 C CA . SER A 1 197 ? -28.984 72.657 36.199 1.00 34.69 197 SER A CA 1
ATOM 1480 C C . SER A 1 197 ? -28.749 71.135 36.386 1.00 34.69 197 SER A C 1
ATOM 1482 O O . SER A 1 197 ? -28.133 70.672 37.336 1.00 34.69 197 SER A O 1
ATOM 1484 N N . ALA A 1 198 ? -29.083 70.438 35.285 1.00 33.44 198 ALA A N 1
ATOM 1485 C CA . ALA A 1 198 ? -28.274 69.466 34.522 1.00 33.44 198 ALA A CA 1
ATOM 1486 C C . ALA A 1 198 ? -28.174 67.984 34.963 1.00 33.44 198 ALA A C 1
ATOM 1488 O O . ALA A 1 198 ? -27.360 67.625 35.800 1.00 33.44 198 ALA A O 1
ATOM 1489 N N . ALA A 1 199 ? -28.962 67.155 34.248 1.00 34.34 199 ALA A N 1
ATOM 1490 C CA . ALA A 1 199 ? -28.602 65.938 33.482 1.00 34.34 199 ALA A CA 1
ATOM 1491 C C . ALA A 1 199 ? -27.740 64.836 34.153 1.00 34.34 199 ALA A C 1
ATOM 1493 O O . ALA A 1 199 ? -26.735 65.108 34.779 1.00 34.34 199 ALA A O 1
ATOM 1494 N N . SER A 1 200 ? -27.926 63.529 33.956 1.00 31.20 200 SER A N 1
ATOM 1495 C CA . SER A 1 200 ? -28.839 62.711 33.156 1.00 31.20 200 SER A CA 1
ATOM 1496 C C . SER A 1 200 ? -28.449 61.241 33.404 1.00 31.20 200 SER A C 1
ATOM 1498 O O . SER A 1 200 ? -27.271 60.910 33.370 1.00 31.20 200 SER A O 1
ATOM 1500 N N . TYR A 1 201 ? -29.456 60.387 33.603 1.00 30.11 201 TYR A N 1
ATOM 1501 C CA . TYR A 1 201 ? -29.554 58.964 33.231 1.00 30.11 201 TYR A CA 1
ATOM 1502 C C . TYR A 1 201 ? -28.406 57.971 33.514 1.00 30.11 201 TYR A C 1
ATOM 1504 O O . TYR A 1 201 ? -27.431 57.892 32.776 1.00 30.11 201 TYR A O 1
ATOM 1512 N N . ALA A 1 202 ? -28.682 57.019 34.414 1.00 33.28 202 ALA A N 1
ATOM 1513 C CA . ALA A 1 202 ? -28.318 55.613 34.212 1.00 33.28 202 ALA A CA 1
ATOM 1514 C C . ALA A 1 202 ? -29.286 54.701 34.987 1.00 33.28 202 ALA A C 1
ATOM 1516 O O . ALA A 1 202 ? -29.250 54.648 36.213 1.00 33.28 202 ALA A O 1
ATOM 1517 N N . ASN A 1 203 ? -30.157 53.982 34.273 1.00 30.98 203 ASN A N 1
ATOM 1518 C CA . ASN A 1 203 ? -30.932 52.873 34.827 1.00 30.98 203 ASN A CA 1
ATOM 1519 C C . ASN A 1 203 ? -30.621 51.625 33.998 1.00 30.98 203 ASN A C 1
ATOM 1521 O O . ASN A 1 203 ? -30.767 51.622 32.775 1.00 30.98 203 ASN A O 1
ATOM 1525 N N . GLN A 1 204 ? -30.122 50.601 34.680 1.00 32.25 204 GLN A N 1
ATOM 1526 C CA . GLN A 1 204 ? -29.651 49.343 34.119 1.00 32.25 204 GLN A 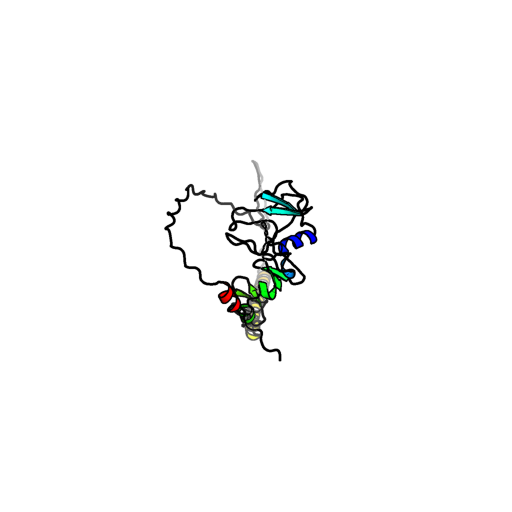CA 1
ATOM 1527 C C . GLN A 1 204 ? -30.817 48.358 33.931 1.00 32.25 204 GLN A C 1
ATOM 1529 O O . GLN A 1 204 ? -31.648 48.177 34.818 1.00 32.25 204 GLN A O 1
ATOM 1534 N N . ARG A 1 205 ? -30.818 47.645 32.802 1.00 30.64 205 ARG A N 1
ATOM 1535 C CA . ARG A 1 205 ? -31.378 46.290 32.661 1.00 30.64 205 ARG A CA 1
ATOM 1536 C C . ARG A 1 205 ? -30.290 45.400 32.052 1.00 30.64 205 ARG A C 1
ATOM 1538 O O . ARG A 1 205 ? -29.742 45.800 31.027 1.00 30.64 205 ARG A O 1
ATOM 1545 N N . PRO A 1 206 ? -30.003 44.205 32.595 1.00 35.81 206 PRO A N 1
ATOM 1546 C CA . PRO A 1 206 ? -29.194 43.208 31.905 1.00 35.81 206 PRO A CA 1
ATOM 1547 C C . PRO A 1 206 ? -30.078 42.228 31.122 1.00 35.81 206 PRO A C 1
ATOM 1549 O O . PRO A 1 206 ? -31.056 41.699 31.651 1.00 35.81 206 PRO A O 1
ATOM 1552 N N . ALA A 1 207 ? -29.683 41.949 29.880 1.00 32.66 207 ALA A N 1
ATOM 1553 C CA . ALA A 1 207 ? -30.126 40.803 29.097 1.00 32.66 207 ALA A CA 1
ATOM 1554 C C . ALA A 1 207 ? -28.916 39.894 28.814 1.00 32.66 207 ALA A C 1
ATOM 1556 O O . ALA A 1 207 ? -27.885 40.369 28.354 1.00 32.66 207 ALA A O 1
ATOM 1557 N N . ILE A 1 208 ? -29.089 38.613 29.157 1.00 38.19 208 ILE A N 1
ATOM 1558 C CA . ILE A 1 208 ? -28.619 37.380 28.497 1.00 38.19 208 ILE A CA 1
ATOM 1559 C C . ILE A 1 208 ? -27.180 37.391 27.945 1.00 38.19 208 ILE A C 1
ATOM 1561 O O . ILE A 1 208 ? -26.873 37.999 26.924 1.00 38.19 208 ILE A O 1
ATOM 1565 N N . GLY A 1 209 ? -26.317 36.629 28.625 1.00 36.38 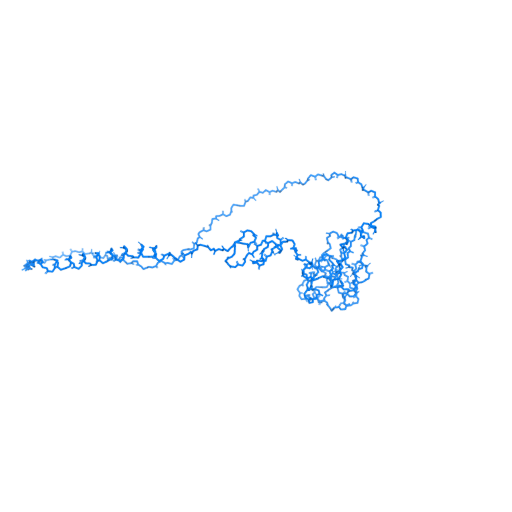209 GLY A N 1
ATOM 1566 C CA . GLY A 1 209 ? -24.917 36.420 28.276 1.00 36.38 209 GLY A CA 1
ATOM 1567 C C . GLY A 1 209 ? -24.696 35.486 27.084 1.00 36.38 209 GLY A C 1
ATOM 1568 O O . GLY A 1 209 ? -25.408 34.504 26.881 1.00 36.38 209 GLY A O 1
ATOM 1569 N N . GLN A 1 210 ? -23.635 35.799 26.348 1.00 37.69 210 GLN A N 1
ATOM 1570 C CA . GLN A 1 210 ? -23.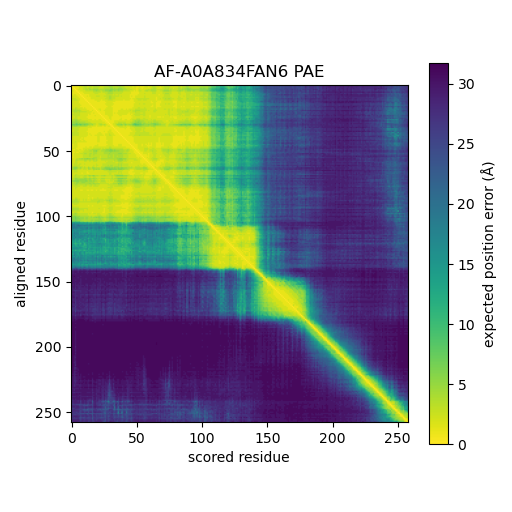016 34.995 25.300 1.00 37.69 210 GLN A CA 1
ATOM 1571 C C . GLN A 1 210 ? -21.550 34.734 25.722 1.00 37.69 210 GLN A C 1
ATOM 1573 O O . GLN A 1 210 ? -20.977 35.584 26.413 1.00 37.69 210 GLN A O 1
ATOM 1578 N N . PRO A 1 211 ? -20.935 33.583 25.386 1.00 40.09 211 PRO A N 1
ATOM 1579 C CA . PRO A 1 211 ? -19.647 33.177 25.956 1.00 40.09 211 PRO A CA 1
ATOM 1580 C C . PRO A 1 211 ? -18.472 33.996 25.407 1.00 40.09 211 PRO A C 1
ATOM 1582 O O . PRO A 1 211 ? -18.374 34.244 24.206 1.00 40.09 211 PRO A O 1
ATOM 1585 N N . THR A 1 212 ? -17.560 34.380 26.296 1.00 41.38 212 THR A N 1
ATOM 1586 C CA . THR A 1 212 ? -16.301 35.069 25.992 1.00 41.38 212 THR A CA 1
ATOM 1587 C C . THR A 1 212 ? -15.232 34.120 25.424 1.00 41.38 212 THR A C 1
ATOM 1589 O O . THR A 1 212 ? -15.202 32.938 25.772 1.00 41.38 212 THR A O 1
ATOM 1592 N N . PRO A 1 213 ? -14.304 34.624 24.586 1.00 42.97 213 PRO A N 1
ATOM 1593 C CA . PRO A 1 213 ? -13.141 33.873 24.126 1.00 42.97 213 PRO A CA 1
ATOM 1594 C C . PRO A 1 213 ? -12.068 33.795 25.223 1.00 42.97 213 PRO A C 1
ATOM 1596 O O . PRO A 1 213 ? -11.738 34.786 25.878 1.00 42.97 213 PRO A O 1
ATOM 1599 N N . VAL A 1 214 ? -11.516 32.596 25.414 1.00 38.06 214 VAL A N 1
ATOM 1600 C CA . VAL A 1 214 ? -10.425 32.320 26.356 1.00 38.06 214 VAL A CA 1
ATOM 1601 C C . VAL A 1 214 ? -9.144 33.007 25.882 1.00 38.06 214 VAL A C 1
ATOM 1603 O O . VAL A 1 214 ? -8.730 32.889 24.732 1.00 38.06 214 VAL A O 1
ATOM 1606 N N . ARG A 1 215 ? -8.521 33.733 26.809 1.00 38.12 215 ARG A N 1
ATOM 1607 C CA . ARG A 1 215 ? -7.265 34.465 26.653 1.00 38.12 215 ARG A CA 1
ATOM 1608 C C . ARG A 1 215 ? -6.101 33.472 26.567 1.00 38.12 215 ARG A C 1
ATOM 1610 O O . ARG A 1 215 ? -5.867 32.706 27.497 1.00 38.12 215 ARG A O 1
ATOM 1617 N N . GLU A 1 216 ? -5.384 33.495 25.452 1.00 40.12 216 GLU A N 1
ATOM 1618 C CA . GLU A 1 216 ? -4.198 32.675 25.201 1.00 40.12 216 GLU A CA 1
ATOM 1619 C C . GLU A 1 216 ? -3.028 33.143 26.090 1.00 40.12 216 GLU A C 1
ATOM 1621 O O . GLU A 1 216 ? -2.708 34.334 26.148 1.00 40.12 216 GLU A O 1
ATOM 1626 N N . ALA A 1 217 ? -2.408 32.216 26.825 1.00 45.47 217 ALA A N 1
ATOM 1627 C CA . ALA A 1 217 ? -1.215 32.479 27.629 1.00 45.47 217 ALA A CA 1
ATOM 1628 C C . ALA A 1 217 ? 0.056 32.465 26.746 1.00 45.47 217 ALA A C 1
ATOM 1630 O O . ALA A 1 217 ? 0.118 31.693 25.784 1.00 45.47 217 ALA A O 1
ATOM 1631 N N . PRO A 1 218 ? 1.105 33.258 27.049 1.00 46.09 218 PRO A N 1
ATOM 1632 C CA . PRO A 1 218 ? 2.302 33.314 26.213 1.00 46.09 218 PRO A CA 1
ATOM 1633 C C . PRO A 1 218 ? 3.098 32.000 26.258 1.00 46.09 218 PRO A C 1
ATOM 1635 O O . PRO A 1 218 ? 3.482 31.526 27.328 1.00 46.09 218 PRO A O 1
ATOM 1638 N N . ARG A 1 219 ? 3.413 31.438 25.082 1.00 40.62 219 ARG A N 1
ATOM 1639 C CA . ARG A 1 219 ? 4.350 30.312 24.936 1.00 40.62 219 ARG A CA 1
ATOM 1640 C C . ARG A 1 219 ? 5.765 30.723 25.357 1.00 40.62 219 ARG A C 1
ATOM 1642 O O . ARG A 1 219 ? 6.438 31.467 24.644 1.00 40.62 219 ARG A O 1
ATOM 1649 N N . ILE A 1 220 ? 6.262 30.155 26.452 1.00 45.06 220 ILE A N 1
ATOM 1650 C CA . ILE A 1 220 ? 7.693 30.154 26.775 1.00 45.06 220 ILE A CA 1
ATOM 1651 C C . ILE A 1 220 ? 8.386 29.158 25.832 1.00 45.06 220 ILE A C 1
ATOM 1653 O O . ILE A 1 220 ? 8.102 27.963 25.860 1.00 45.06 220 ILE A O 1
ATOM 1657 N N . LYS A 1 221 ? 9.280 29.652 24.965 1.00 47.03 221 LYS A N 1
ATOM 1658 C CA . LYS A 1 221 ? 10.191 28.826 24.153 1.00 47.03 221 LYS A CA 1
ATOM 1659 C C . LYS A 1 221 ? 11.354 28.334 25.028 1.00 47.03 221 LYS A C 1
ATOM 1661 O O . LYS A 1 221 ? 12.091 29.182 25.532 1.00 47.03 221 LYS A O 1
ATOM 1666 N N . PRO A 1 222 ? 11.620 27.023 25.139 1.00 49.19 222 PRO A N 1
ATOM 1667 C CA . PRO A 1 222 ? 12.899 26.545 25.649 1.00 49.19 222 PRO A CA 1
ATOM 1668 C C . PRO A 1 222 ? 13.984 26.749 24.581 1.00 49.19 222 PRO A C 1
ATOM 1670 O O . PRO A 1 222 ? 13.883 26.228 23.470 1.00 49.19 222 PRO A O 1
ATOM 1673 N N . LYS A 1 223 ? 15.024 27.523 24.906 1.00 46.12 223 LYS A N 1
ATOM 1674 C CA . LYS A 1 223 ? 16.307 27.502 24.191 1.00 46.12 223 LYS A CA 1
ATOM 1675 C C . LYS A 1 223 ? 17.145 26.367 24.782 1.00 46.12 223 LYS A C 1
ATOM 1677 O O . LYS A 1 223 ? 17.435 26.396 25.971 1.00 46.12 223 LYS A O 1
ATOM 1682 N N . GLY A 1 224 ? 17.550 25.406 23.958 1.00 53.44 224 GLY A N 1
ATOM 1683 C CA . GLY A 1 224 ? 18.511 24.372 24.340 1.00 53.44 224 GLY A CA 1
ATOM 1684 C C . GLY A 1 224 ? 18.769 23.400 23.193 1.00 53.44 224 GLY A C 1
ATOM 1685 O O . GLY A 1 224 ? 17.837 22.799 22.670 1.00 53.44 224 GLY A O 1
ATOM 1686 N N . VAL A 1 225 ? 20.030 23.287 22.781 1.00 58.12 225 VAL A N 1
ATOM 1687 C CA . VAL A 1 225 ? 20.514 22.295 21.809 1.00 58.12 225 VAL A CA 1
ATOM 1688 C C . VAL A 1 225 ? 20.553 20.917 22.497 1.00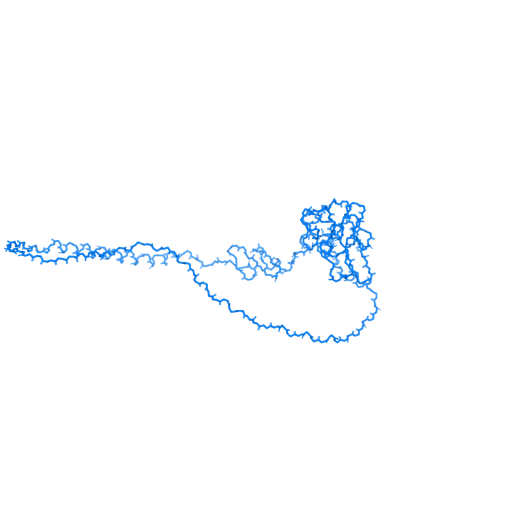 58.12 225 VAL A C 1
ATOM 1690 O O . VAL A 1 225 ? 20.990 20.859 23.648 1.00 58.12 225 VAL A O 1
ATOM 1693 N N . PRO A 1 226 ? 20.121 19.812 21.858 1.00 61.06 226 PRO A N 1
ATOM 1694 C CA . PRO A 1 226 ? 20.231 18.477 22.450 1.00 61.06 226 PRO A CA 1
ATOM 1695 C C . PRO A 1 226 ? 21.701 18.033 22.585 1.00 61.06 226 PRO A C 1
ATOM 1697 O O . PRO A 1 226 ? 22.504 18.346 21.703 1.00 61.06 226 PRO A O 1
ATOM 1700 N N . PRO A 1 227 ? 22.074 17.275 23.633 1.00 60.72 227 PRO A N 1
ATOM 1701 C CA . PRO A 1 227 ? 23.410 16.693 23.741 1.00 60.72 227 PRO A CA 1
ATOM 1702 C C . PRO A 1 227 ? 23.647 15.598 22.678 1.00 60.72 227 PRO A C 1
ATOM 1704 O O . PRO A 1 227 ? 22.691 14.952 22.236 1.00 60.72 227 PRO A O 1
ATOM 1707 N N . PRO A 1 228 ? 24.906 15.367 22.256 1.00 63.31 228 PRO A N 1
ATOM 1708 C CA . PRO A 1 228 ? 25.235 14.362 21.247 1.00 63.31 228 PRO A CA 1
ATOM 1709 C C . PRO A 1 228 ? 25.050 12.921 21.768 1.00 63.31 228 PRO A C 1
ATOM 1711 O O . PRO A 1 228 ? 25.198 12.674 22.967 1.00 63.31 228 PRO A O 1
ATOM 1714 N N . PRO A 1 229 ? 24.757 11.951 20.879 1.00 61.62 229 PRO A N 1
ATOM 1715 C CA . PRO A 1 229 ? 24.627 10.544 21.250 1.0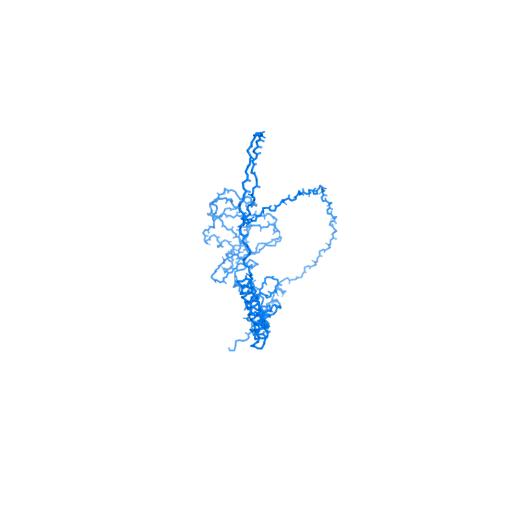0 61.62 229 PRO A CA 1
ATOM 1716 C C . PRO A 1 229 ? 25.986 9.899 21.598 1.00 61.62 229 PRO A C 1
ATOM 1718 O O . PRO A 1 229 ? 27.018 10.302 21.053 1.00 61.62 229 PRO A O 1
ATOM 1721 N N . PRO A 1 230 ? 26.004 8.871 22.471 1.00 57.53 230 PRO A N 1
ATOM 1722 C CA . PRO A 1 230 ? 27.222 8.149 22.835 1.00 57.53 230 PRO A CA 1
ATOM 1723 C C . PRO A 1 230 ? 27.749 7.273 21.678 1.00 57.53 230 PRO A C 1
ATOM 1725 O O . PRO A 1 230 ? 26.968 6.832 20.829 1.00 57.53 230 PRO A O 1
ATOM 1728 N N . PRO A 1 231 ? 29.065 6.985 21.632 1.00 52.31 231 PRO A N 1
ATOM 1729 C CA . PRO A 1 231 ? 29.676 6.209 20.557 1.00 52.31 231 PRO A CA 1
ATOM 1730 C C . PRO A 1 231 ? 29.240 4.735 20.561 1.00 52.31 231 PRO A C 1
ATOM 1732 O O . PRO A 1 231 ? 29.166 4.075 21.597 1.00 52.31 231 PRO A O 1
ATOM 1735 N N . VAL A 1 232 ? 28.989 4.215 19.357 1.00 47.25 232 VAL A N 1
ATOM 1736 C CA . VAL A 1 232 ? 28.592 2.828 19.083 1.00 47.25 232 VAL A CA 1
ATOM 1737 C C . VAL A 1 232 ? 29.744 1.872 19.412 1.00 47.25 232 VAL A C 1
ATOM 1739 O O . VAL A 1 232 ? 30.775 1.863 18.740 1.00 47.25 232 VAL A O 1
ATOM 1742 N N . GLY A 1 233 ? 29.558 1.033 20.431 1.00 47.22 233 GLY A N 1
ATOM 1743 C CA . GLY A 1 233 ? 30.442 -0.095 20.722 1.00 47.22 233 GLY A CA 1
ATOM 1744 C C . GLY A 1 233 ? 30.284 -1.217 19.688 1.00 47.22 233 GLY A C 1
ATOM 1745 O O . GLY A 1 233 ? 29.169 -1.620 19.357 1.00 47.22 233 GLY A O 1
ATOM 1746 N N . LYS A 1 234 ? 31.408 -1.736 19.183 1.00 46.88 234 LYS A N 1
ATOM 1747 C CA . LYS A 1 234 ? 31.465 -2.888 18.269 1.00 46.88 234 LYS A CA 1
ATOM 1748 C C . LYS A 1 234 ? 30.946 -4.144 18.984 1.00 46.88 234 LYS A C 1
ATOM 1750 O O . LYS A 1 234 ? 31.531 -4.551 19.984 1.00 46.88 234 LYS A O 1
ATOM 1755 N N . LYS A 1 235 ? 29.894 -4.786 18.462 1.00 43.00 235 LYS A N 1
ATOM 1756 C CA . LYS A 1 235 ? 29.519 -6.162 18.836 1.00 43.00 235 LYS A CA 1
ATOM 1757 C C . LYS A 1 235 ? 29.863 -7.141 17.702 1.00 43.00 235 LYS A C 1
ATOM 1759 O O . LYS A 1 235 ? 29.709 -6.773 16.537 1.00 43.00 235 LYS A O 1
ATOM 1764 N N . PRO A 1 236 ? 30.359 -8.348 18.032 1.00 41.94 236 PRO A N 1
ATOM 1765 C CA . PRO A 1 236 ? 30.857 -9.321 17.063 1.00 41.94 236 PRO A CA 1
ATOM 1766 C C . PRO A 1 236 ? 29.733 -10.002 16.267 1.00 41.94 236 PRO A C 1
ATOM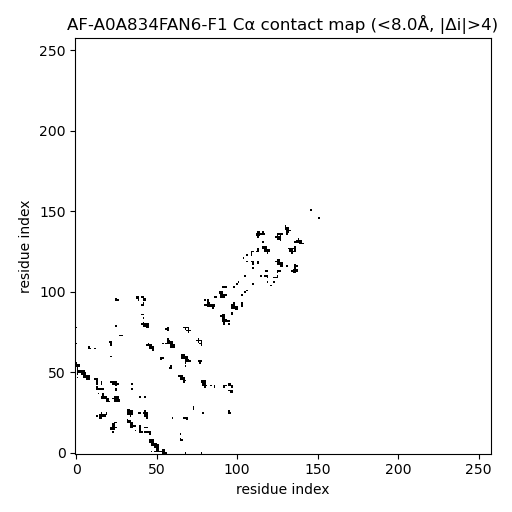 1768 O O . PRO A 1 236 ? 28.603 -10.131 16.737 1.00 41.94 236 PRO A O 1
ATOM 1771 N N . ALA A 1 237 ? 30.072 -10.432 15.051 1.00 42.78 237 ALA A N 1
ATOM 1772 C CA . ALA A 1 237 ? 29.184 -11.110 14.110 1.00 42.78 237 ALA A CA 1
ATOM 1773 C C . ALA A 1 237 ? 28.787 -12.526 14.589 1.00 42.78 237 ALA A C 1
ATOM 1775 O O . ALA A 1 237 ? 29.664 -13.263 15.041 1.00 42.78 237 ALA A O 1
ATOM 1776 N N . PRO A 1 238 ? 27.518 -12.957 14.436 1.00 45.84 238 PRO A N 1
ATOM 1777 C CA . PRO A 1 238 ? 27.138 -14.357 14.613 1.00 45.84 238 PRO A CA 1
ATOM 1778 C C . PRO A 1 238 ? 27.375 -15.191 13.345 1.00 45.84 238 PRO A C 1
ATOM 1780 O O . PRO A 1 238 ? 27.107 -14.752 12.226 1.00 45.84 238 PRO A O 1
ATOM 1783 N N . GLN A 1 239 ? 27.860 -16.414 13.565 1.00 47.28 239 GLN A N 1
ATOM 1784 C CA . GLN A 1 239 ? 28.162 -17.442 12.570 1.00 47.28 239 GLN A CA 1
ATOM 1785 C C . GLN A 1 239 ? 26.958 -17.842 11.706 1.00 47.28 239 GLN A C 1
ATOM 1787 O O . GLN A 1 239 ? 25.820 -17.943 12.162 1.00 47.28 239 GLN A O 1
ATOM 1792 N N . SER A 1 240 ? 27.261 -18.137 10.444 1.00 49.00 240 SER A N 1
ATOM 1793 C CA . SER A 1 240 ? 26.362 -18.703 9.445 1.00 49.00 240 SER A CA 1
ATOM 1794 C C . SER A 1 240 ? 25.817 -20.070 9.870 1.00 49.00 240 SER A C 1
ATOM 1796 O O . SER A 1 240 ? 26.572 -21.041 9.928 1.00 49.00 240 SER A O 1
ATOM 1798 N N . GLN A 1 241 ? 24.504 -20.179 10.062 1.00 50.69 241 GLN A N 1
ATOM 1799 C CA . GLN A 1 241 ? 23.796 -21.457 9.999 1.00 50.69 241 GLN A CA 1
ATOM 1800 C C . GLN A 1 241 ? 22.514 -21.308 9.166 1.00 50.69 241 GLN A C 1
ATOM 1802 O O . GLN A 1 241 ? 21.820 -20.295 9.212 1.00 50.69 241 GLN A O 1
ATOM 1807 N N . ASN A 1 242 ? 22.277 -22.314 8.324 1.00 54.97 242 ASN A N 1
ATOM 1808 C CA . ASN A 1 242 ? 21.337 -22.367 7.204 1.00 54.97 242 ASN A CA 1
ATOM 1809 C C . ASN A 1 242 ? 19.906 -21.869 7.511 1.00 54.97 242 ASN A C 1
ATOM 1811 O O . ASN A 1 242 ? 19.077 -22.591 8.061 1.00 54.97 242 ASN A O 1
ATOM 1815 N N . TYR A 1 243 ? 19.576 -20.668 7.022 1.00 54.38 243 TYR A N 1
ATOM 1816 C CA . TYR A 1 243 ? 18.263 -20.016 7.168 1.00 54.38 243 TYR A CA 1
ATOM 1817 C C . TYR A 1 243 ? 17.095 -20.726 6.451 1.00 54.38 243 TYR A C 1
ATOM 1819 O O . TYR A 1 243 ? 15.932 -20.433 6.738 1.00 54.38 243 TYR A O 1
ATOM 1827 N N . LEU A 1 244 ? 17.369 -21.660 5.530 1.00 47.22 244 LEU A N 1
ATOM 1828 C CA . LEU A 1 244 ? 16.320 -22.399 4.815 1.00 47.22 244 LEU A CA 1
ATOM 1829 C C . LEU A 1 244 ? 15.553 -23.364 5.738 1.00 47.22 244 LEU A C 1
ATOM 1831 O O . LEU A 1 244 ? 14.339 -23.490 5.600 1.00 47.22 244 LEU A O 1
ATOM 1835 N N . ALA A 1 245 ? 16.234 -23.981 6.711 1.00 46.12 245 ALA A N 1
ATOM 1836 C CA . ALA A 1 245 ? 15.621 -24.930 7.645 1.00 46.12 245 ALA A CA 1
ATOM 1837 C C . ALA A 1 245 ? 14.756 -24.225 8.708 1.00 46.12 245 ALA A C 1
ATOM 1839 O O . ALA A 1 245 ? 13.669 -24.692 9.042 1.00 46.12 245 ALA A O 1
ATOM 1840 N N . ALA A 1 246 ? 15.170 -23.039 9.167 1.00 47.47 246 ALA A N 1
ATOM 1841 C CA . ALA A 1 246 ? 14.393 -22.239 10.118 1.00 47.47 246 ALA A CA 1
ATOM 1842 C C . ALA A 1 246 ? 13.084 -21.685 9.512 1.00 47.47 246 ALA A C 1
ATOM 1844 O O . ALA A 1 246 ? 12.101 -21.491 10.225 1.00 47.47 246 ALA A O 1
ATOM 1845 N N . ARG A 1 247 ? 13.032 -21.469 8.186 1.00 50.44 247 ARG A N 1
ATOM 1846 C CA . ARG A 1 247 ? 11.837 -20.967 7.477 1.00 50.44 247 ARG A CA 1
ATOM 1847 C C . ARG A 1 247 ? 10.705 -21.988 7.342 1.00 50.44 247 ARG A C 1
ATOM 1849 O O . ARG A 1 247 ? 9.555 -21.574 7.210 1.00 50.44 247 ARG A O 1
ATOM 1856 N N . GLN A 1 248 ? 10.995 -23.288 7.368 1.00 52.25 248 GLN A N 1
ATOM 1857 C CA . GLN A 1 248 ? 9.952 -24.323 7.339 1.00 52.25 248 GLN A CA 1
ATOM 1858 C C . GLN A 1 248 ? 9.314 -24.544 8.718 1.00 52.25 248 GLN A C 1
ATOM 1860 O O . GLN A 1 248 ? 8.126 -24.843 8.786 1.00 52.25 248 GLN A O 1
ATOM 1865 N N . ALA A 1 249 ? 10.055 -24.307 9.804 1.00 45.69 249 ALA A N 1
ATOM 1866 C CA . ALA A 1 249 ? 9.585 -24.535 11.172 1.00 45.69 249 ALA A CA 1
ATOM 1867 C C . ALA A 1 249 ? 8.580 -23.485 11.701 1.00 45.69 249 ALA A C 1
ATOM 1869 O O . ALA A 1 249 ? 7.964 -23.707 12.737 1.00 45.69 249 ALA A O 1
ATOM 1870 N N . LEU A 1 250 ? 8.390 -22.353 11.009 1.00 48.75 250 LEU A N 1
ATOM 1871 C CA . LEU A 1 250 ? 7.540 -21.238 11.468 1.00 48.75 250 LEU A CA 1
ATOM 1872 C C . LEU A 1 250 ? 6.153 -21.171 10.803 1.00 48.75 250 LEU A C 1
ATOM 1874 O O . LEU A 1 250 ? 5.417 -20.207 11.016 1.00 48.75 250 LEU A O 1
ATOM 1878 N N . ARG A 1 251 ? 5.768 -22.165 9.992 1.00 41.12 251 ARG A N 1
ATOM 1879 C CA . ARG A 1 251 ? 4.394 -22.266 9.473 1.00 41.12 251 ARG A CA 1
ATOM 1880 C C . ARG A 1 251 ? 3.545 -23.117 10.428 1.00 41.12 251 ARG A C 1
ATOM 1882 O O . ARG A 1 251 ? 3.897 -24.275 10.635 1.00 41.12 251 ARG A O 1
ATOM 1889 N N . PRO A 1 252 ? 2.422 -22.607 10.968 1.00 47.38 252 PRO A N 1
ATOM 1890 C CA . PRO A 1 252 ? 1.428 -23.456 11.613 1.00 47.38 252 PRO A CA 1
ATOM 1891 C C . PRO A 1 252 ? 0.921 -24.506 10.618 1.00 47.38 252 PRO A C 1
ATOM 1893 O O . PRO A 1 252 ? 0.594 -24.177 9.473 1.00 47.38 252 PRO A O 1
ATOM 1896 N N . VAL A 1 253 ? 0.883 -25.767 11.047 1.00 54.03 253 VAL A N 1
ATOM 1897 C CA . VAL A 1 253 ? 0.321 -26.873 10.263 1.00 54.03 253 VAL A CA 1
ATOM 1898 C C . VAL A 1 253 ? -1.177 -26.605 10.066 1.00 54.03 253 VAL A C 1
ATOM 1900 O O . VAL A 1 253 ? -1.855 -26.280 11.043 1.00 54.03 253 VAL A O 1
ATOM 1903 N N . PRO A 1 254 ? -1.717 -26.696 8.838 1.00 54.41 254 PRO A N 1
ATOM 1904 C CA . PRO A 1 254 ? -3.143 -26.498 8.612 1.00 54.41 254 PRO A CA 1
ATOM 1905 C C . PRO A 1 254 ? -3.964 -27.546 9.372 1.00 54.41 254 PRO A C 1
ATOM 1907 O O . PRO A 1 254 ? -3.626 -28.730 9.377 1.00 54.41 254 PRO A O 1
ATOM 1910 N N . HIS A 1 255 ? -5.048 -27.098 10.011 1.00 45.12 255 HIS A N 1
ATOM 1911 C CA . HIS A 1 255 ? -5.969 -27.981 10.722 1.00 45.12 255 HIS A CA 1
ATOM 1912 C C . HIS A 1 255 ? -6.598 -29.008 9.763 1.00 45.12 255 HIS A C 1
ATOM 1914 O O . HIS A 1 255 ? -6.905 -28.659 8.616 1.00 45.12 255 HIS A O 1
ATOM 1920 N N . PRO A 1 256 ? -6.803 -30.262 10.211 1.00 47.50 256 PRO A N 1
ATOM 1921 C CA . PRO A 1 256 ? -7.484 -31.266 9.410 1.00 47.50 256 PRO A CA 1
ATOM 1922 C C . PRO A 1 256 ? -8.905 -30.799 9.092 1.00 47.50 256 PRO A C 1
ATOM 1924 O O . PRO A 1 256 ? -9.624 -30.310 9.963 1.00 47.50 256 PRO A O 1
ATOM 1927 N N . LYS A 1 257 ? -9.284 -30.925 7.818 1.00 50.97 257 LYS A N 1
ATOM 1928 C CA . LYS A 1 257 ? -10.651 -30.674 7.362 1.00 50.97 257 LYS A CA 1
ATOM 1929 C C . LYS A 1 257 ? -11.550 -31.762 7.954 1.00 50.97 257 LYS A C 1
ATOM 1931 O O . LYS A 1 257 ? -11.277 -32.940 7.724 1.00 50.97 257 LYS A O 1
ATOM 1936 N N . VAL A 1 258 ? -12.557 -31.350 8.720 1.00 55.81 258 VAL A N 1
ATOM 1937 C CA . VAL A 1 258 ? -13.706 -32.177 9.119 1.00 55.81 258 VAL A CA 1
ATOM 1938 C C . VAL A 1 258 ? -14.803 -31.976 8.086 1.00 55.81 258 VAL A C 1
ATOM 1940 O O . VAL A 1 258 ? -14.981 -30.804 7.676 1.00 55.81 258 VAL A O 1
#

Organism: Oryzias melastigma (NCBI:txid30732)

Secondary structure (DSSP, 8-state):
---TTEEEPPGGGGGGGGS-BTTB-SEE-SS-EEPPPGGGGGGSB--EEES-SS-SSSEEEEETTEEEEE-S-GGG---BPPTT-EEETTEEEETTEEEEHHHHH--HHHHGGGTTSEEE-TTS-EEEPTTEETTTS-EE--------HHHHHHHHHHHHHHHHHHHHHHHHHHHHHHTS--PPP-------------------------PPPPPPPP--PPP-PPPPPPP----PPPPP--HHHHHHTTSPPPPPP-

Mean predicted aligned error: 20.02 Å

pLDDT: mean 76.44, std 23.11, range [30.11, 98.62]

InterPro domains:
  IPR000742 EGF-like domain [PS01186] (126-137)
  IPR000742 EGF-like domain [PS50026] (106-138)
  IPR006586 ADAM, cysteine-rich domain [PF08516] (1-64)
  IPR006586 ADAM, cysteine-rich domain [SM00608] (1-101)

Solvent-accessible surface area (backbone atoms only — not comparable to full-atom values): 16195 Å² total; per-residue (Å²): 103,31,62,77,75,44,43,78,39,65,75,73,54,28,61,46,7,51,67,27,40,88,83,10,20,30,46,69,55,99,86,47,45,36,45,27,55,86,79,14,17,75,14,8,37,41,47,32,34,70,36,43,97,54,41,82,59,63,38,72,41,72,58,91,87,32,33,34,40,34,51,93,52,68,94,67,54,84,31,47,43,58,75,67,42,75,58,54,90,70,22,21,14,45,95,34,32,49,36,44,47,54,80,69,69,53,53,62,80,36,41,64,47,8,63,82,33,35,49,53,47,100,82,67,44,34,49,40,40,94,57,31,37,69,70,33,18,77,44,68,71,77,81,80,67,70,64,48,72,68,55,41,50,64,54,49,50,58,52,50,52,51,52,50,51,50,52,51,50,51,51,51,51,53,52,54,60,69,70,53,85,86,78,84,91,85,88,81,91,86,90,82,89,84,90,87,85,82,89,80,88,88,84,91,82,92,78,85,90,78,89,79,83,82,82,83,76,86,83,81,79,86,86,78,83,81,81,81,82,82,83,85,76,91,75,86,85,83,82,93,71,74,66,73,65,63,62,65,74,74,58,82,79,80,77,83,86,128

Nearest PDB structures (foldseek):
  2dw0-assembly1_A  TM=8.310E-01  e=5.107E-09  Crotalus atrox
  2e3x-assembly1_A  TM=8.373E-01  e=8.586E-09  Daboia siamensis
  3hdb-assembly1_A  TM=8.430E-01  e=1.540E-08  Deinagkistrodon acutus
  3k7l-assembly1_A  TM=8.899E-01  e=1.231E-07  Naja atra
  2ero-assembly1_A  TM=8.221E-01  e=1.596E-07  Crotalus atrox

Sequence (258 aa):
MFGGGAKEAASSCYNFNTKGDYYGFCKRTSTSYIPCQQQDILCGKLYCEGGNANPNYGRLVTVSNCKASFFGDYTKDYGQVDTGTKCGNGMVCSQNECMQLEKAYRNTNCSAKCAGHGVCNHRDECHCDPGWLPPNCNVQDGEFSALSTGATVGIVLPILLVILGVSLGVAGFMWKKRQGPTLPRSHVQQKKEPVNSAASYANQRPAIGQPTPVREAPRIKPKGVPPPPPPVGKKPAPQSQNYLAARQALRPVPHPKV